Protein AF-A0A841ITL0-F1 (afdb_monomer_lite)

Organism: NCBI:txid1478215

Foldseek 3Di:
DDVVLLVLLLVLLVVCVVVVVDDPVLSVVLNVQSVVDPDSVSSCVSCVVVPDDRPDDPDDDDPDDPPPPPPPDDCPQDDLVLLQLLLCLLVVCVPPQQCSLVVQCVVDVPPHPLSNLSSQLSNQLSVVLVVLLVVLVVVVVDPVSVVSPVVSVVCSVPVSNVSSVCSSVSHSDHRPDPDGPDDD

pLDDT: mean 83.31, std 17.59, range [34.03, 98.19]

Structure (mmCIF, N/CA/C/O backbone):
data_AF-A0A841ITL0-F1
#
_entry.id   AF-A0A841ITL0-F1
#
loop_
_atom_site.group_PDB
_atom_site.id
_atom_site.type_symbol
_atom_site.label_atom_id
_atom_site.label_alt_id
_atom_site.label_comp_id
_atom_site.label_asym_id
_atom_site.label_entity_id
_atom_site.label_seq_id
_atom_site.pdbx_PDB_ins_code
_atom_site.Cartn_x
_atom_site.Cartn_y
_atom_site.Cartn_z
_atom_site.occupancy
_atom_site.B_iso_or_equiv
_atom_site.auth_seq_id
_atom_site.auth_comp_id
_atom_site.auth_asym_id
_atom_site.auth_atom_id
_atom_site.pdbx_PDB_model_num
ATOM 1 N N . MET A 1 1 ? 23.218 -21.235 30.461 1.00 56.19 1 MET A N 1
ATOM 2 C CA . MET A 1 1 ? 22.254 -21.425 31.555 1.00 56.19 1 MET A CA 1
ATOM 3 C C . MET A 1 1 ? 22.902 -20.888 32.807 1.00 56.19 1 MET A C 1
ATOM 5 O O . MET A 1 1 ? 23.982 -21.347 33.168 1.00 56.19 1 MET A O 1
ATOM 9 N N . THR A 1 2 ? 22.316 -19.851 33.378 1.00 67.75 2 THR A N 1
ATOM 10 C CA . THR A 1 2 ? 22.763 -19.266 34.639 1.00 67.75 2 THR A CA 1
ATOM 11 C C . THR A 1 2 ? 22.008 -19.925 35.792 1.00 67.75 2 THR A C 1
ATOM 13 O O . THR A 1 2 ? 20.923 -20.463 35.588 1.00 67.75 2 THR A O 1
ATOM 16 N N . HIS A 1 3 ? 22.571 -19.914 37.003 1.00 70.44 3 HIS A N 1
ATOM 17 C CA . HIS A 1 3 ? 21.837 -20.350 38.201 1.00 70.44 3 HIS A CA 1
ATOM 18 C C . HIS A 1 3 ? 20.516 -19.580 38.363 1.00 70.44 3 HIS A C 1
ATOM 20 O O . HIS A 1 3 ? 19.506 -20.179 38.709 1.00 70.44 3 HIS A O 1
ATOM 26 N N . ALA A 1 4 ? 20.500 -18.306 37.956 1.00 75.25 4 ALA A N 1
ATOM 27 C CA . ALA A 1 4 ? 19.307 -17.468 37.947 1.00 75.25 4 ALA A CA 1
ATOM 28 C C . ALA A 1 4 ? 18.163 -18.032 37.082 1.00 75.25 4 ALA A C 1
ATOM 30 O O . ALA A 1 4 ? 17.006 -17.892 37.461 1.00 75.25 4 ALA A O 1
ATOM 31 N N . ASP A 1 5 ? 18.468 -18.719 35.972 1.00 73.38 5 ASP A N 1
ATOM 32 C CA . ASP A 1 5 ? 17.437 -19.340 35.125 1.00 73.38 5 ASP A CA 1
ATOM 33 C C . ASP A 1 5 ? 16.752 -20.520 35.848 1.00 73.38 5 ASP A C 1
ATOM 35 O O . ASP A 1 5 ? 15.555 -20.743 35.679 1.00 73.38 5 ASP A O 1
ATOM 39 N N . ARG A 1 6 ? 17.502 -21.278 36.666 1.00 75.69 6 ARG A N 1
ATOM 40 C CA . ARG A 1 6 ? 16.963 -22.393 37.473 1.00 75.69 6 ARG A CA 1
ATOM 41 C C . ARG A 1 6 ? 16.135 -21.876 38.639 1.00 75.69 6 ARG A C 1
ATOM 43 O O . ARG A 1 6 ? 15.046 -22.384 38.883 1.00 75.69 6 ARG A O 1
ATOM 50 N N . ASP A 1 7 ? 16.637 -20.844 39.310 1.00 79.75 7 ASP A N 1
ATOM 51 C CA . ASP A 1 7 ? 15.967 -20.230 40.455 1.00 79.75 7 ASP A CA 1
ATOM 52 C C . ASP A 1 7 ? 14.640 -19.574 40.038 1.00 79.75 7 ASP A C 1
ATOM 54 O O . ASP A 1 7 ? 13.636 -19.726 40.730 1.00 79.75 7 ASP A O 1
ATOM 58 N N . ALA A 1 8 ? 14.595 -18.926 38.867 1.00 79.44 8 ALA A N 1
ATOM 59 C CA . ALA A 1 8 ? 13.366 -18.350 38.320 1.00 79.44 8 ALA A CA 1
ATOM 60 C C . ALA A 1 8 ? 12.293 -19.414 38.036 1.00 79.44 8 ALA A C 1
ATOM 62 O O . ALA A 1 8 ? 11.114 -19.197 38.307 1.00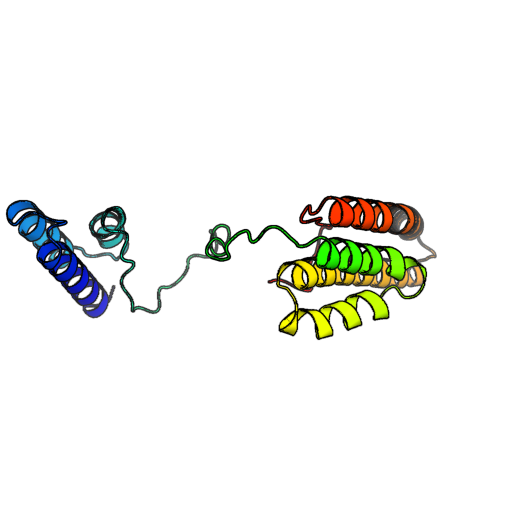 79.44 8 ALA A O 1
ATOM 63 N N . VAL A 1 9 ? 12.690 -20.580 37.519 1.00 79.19 9 VAL A N 1
ATOM 64 C CA . VAL A 1 9 ? 11.758 -21.687 37.256 1.00 79.19 9 VAL A CA 1
ATOM 65 C C . VAL A 1 9 ? 11.288 -22.347 38.550 1.00 79.19 9 VAL A C 1
ATOM 67 O O . VAL A 1 9 ? 10.109 -22.671 38.666 1.00 79.19 9 VAL A O 1
ATOM 70 N N . ALA A 1 10 ? 12.159 -22.480 39.551 1.00 83.44 10 ALA A N 1
ATOM 71 C CA . ALA A 1 10 ? 11.765 -22.970 40.870 1.00 83.44 10 ALA A CA 1
ATOM 72 C C . ALA A 1 10 ? 10.710 -22.063 41.532 1.00 83.44 10 ALA A C 1
ATOM 74 O O . ALA A 1 10 ? 9.781 -22.565 42.162 1.00 83.44 10 ALA A O 1
ATOM 75 N N . GLU A 1 11 ? 10.815 -20.744 41.355 1.00 82.81 11 GLU A N 1
ATOM 76 C CA . GLU A 1 11 ? 9.828 -19.791 41.871 1.00 82.81 11 GLU A CA 1
ATOM 77 C C . GLU A 1 11 ? 8.466 -19.940 41.173 1.00 82.81 11 GLU A C 1
ATOM 79 O O . GLU A 1 11 ? 7.430 -19.959 41.834 1.00 82.81 11 GLU A O 1
ATOM 84 N N . VAL A 1 12 ? 8.460 -20.142 39.850 1.00 83.88 12 VAL A N 1
ATOM 85 C CA . VAL A 1 12 ? 7.230 -20.401 39.080 1.00 83.88 12 VAL A CA 1
ATOM 86 C C . VAL A 1 12 ? 6.558 -21.708 39.514 1.00 83.88 12 VAL A C 1
ATOM 88 O O . VAL A 1 12 ? 5.338 -21.750 39.651 1.00 83.88 12 VAL A O 1
ATOM 91 N N . LEU A 1 13 ? 7.334 -22.765 39.775 1.00 85.31 13 LEU A N 1
ATOM 92 C CA . LEU A 1 13 ? 6.797 -24.037 40.272 1.00 85.31 13 LEU A CA 1
ATOM 93 C C . LEU A 1 13 ? 6.194 -23.893 41.680 1.00 85.31 13 LEU A C 1
ATOM 95 O O . LEU A 1 13 ? 5.128 -24.445 41.939 1.00 85.31 13 LEU A O 1
ATOM 99 N N . ARG A 1 14 ? 6.826 -23.115 42.575 1.00 82.75 14 ARG A N 1
ATOM 100 C CA . ARG A 1 14 ? 6.278 -22.821 43.917 1.00 82.75 14 ARG A CA 1
ATOM 101 C C . ARG A 1 14 ? 4.977 -22.031 43.844 1.00 82.75 14 ARG A C 1
ATOM 103 O O . ARG A 1 14 ? 4.056 -22.294 44.612 1.00 82.75 14 ARG A O 1
ATOM 110 N N . GLU A 1 15 ? 4.903 -21.072 42.927 1.00 82.38 15 GLU A N 1
ATOM 111 C CA . GLU A 1 15 ? 3.697 -20.278 42.699 1.00 82.38 15 GLU A CA 1
ATOM 112 C C . GLU A 1 15 ? 2.552 -21.151 42.166 1.00 82.38 15 GLU A C 1
ATOM 114 O O . GLU A 1 15 ? 1.431 -21.072 42.654 1.00 82.38 15 GLU A O 1
ATOM 119 N N . ALA A 1 16 ? 2.830 -22.056 41.227 1.00 81.88 16 ALA A N 1
ATOM 120 C CA . ALA A 1 16 ? 1.826 -22.985 40.711 1.00 81.88 16 ALA A CA 1
ATOM 121 C C . ALA A 1 16 ? 1.333 -23.992 41.770 1.00 81.88 16 ALA A C 1
ATOM 123 O O . ALA A 1 16 ? 0.140 -24.306 41.813 1.00 81.88 16 ALA A O 1
ATOM 124 N N . TYR A 1 17 ? 2.217 -24.450 42.662 1.00 82.44 17 TYR A N 1
ATOM 125 C CA . TYR A 1 17 ? 1.841 -25.272 43.816 1.00 82.44 17 TYR A CA 1
ATOM 126 C C . TYR A 1 17 ? 0.951 -24.496 44.803 1.00 82.44 17 TYR A C 1
ATOM 128 O O . TYR A 1 17 ? -0.087 -24.999 45.231 1.00 82.44 17 TYR A O 1
ATOM 136 N N . SER A 1 18 ? 1.279 -23.231 45.100 1.00 82.69 18 SER A N 1
ATOM 137 C CA . SER A 1 18 ? 0.457 -22.390 45.988 1.00 82.69 18 SER A CA 1
ATOM 138 C C . SER A 1 18 ? -0.952 -22.132 45.427 1.00 82.69 18 SER A C 1
ATOM 140 O O . SER A 1 18 ? -1.916 -22.004 46.185 1.00 82.69 18 SER A O 1
ATOM 142 N N . GLN A 1 19 ? -1.084 -22.121 44.098 1.00 80.81 19 GLN A N 1
ATOM 143 C CA . GLN A 1 19 ? -2.349 -21.985 43.375 1.00 80.81 19 GLN A CA 1
ATOM 144 C C . GLN A 1 19 ? -3.123 -23.309 43.224 1.00 80.81 19 GLN A C 1
ATOM 146 O O . GLN A 1 19 ? -4.215 -23.312 42.652 1.00 80.81 19 GLN A O 1
ATOM 151 N N . GLY A 1 20 ? -2.588 -24.426 43.733 1.00 81.94 20 GLY A N 1
ATOM 152 C CA . GLY A 1 20 ? -3.201 -25.754 43.647 1.00 81.94 20 GLY A CA 1
ATOM 153 C C . GLY A 1 20 ? -3.232 -26.338 42.231 1.00 81.94 20 GLY A C 1
ATOM 154 O O . GLY A 1 20 ? -4.054 -27.210 41.955 1.00 81.94 20 GLY A O 1
ATOM 155 N N . GLN A 1 21 ? -2.387 -25.835 41.323 1.00 81.75 21 GLN A N 1
ATOM 156 C CA . GLN A 1 21 ? -2.257 -26.355 39.955 1.00 81.75 21 GLN A CA 1
ATOM 157 C C . GLN A 1 21 ? -1.303 -27.550 39.854 1.00 81.75 21 GLN A C 1
ATOM 159 O O . GLN A 1 21 ? -1.353 -28.271 38.862 1.00 81.75 21 GLN A O 1
ATOM 164 N N . LEU A 1 22 ? -0.456 -27.744 40.866 1.00 83.62 22 LEU A N 1
ATOM 165 C CA . LEU A 1 22 ? 0.435 -28.891 41.035 1.00 83.62 22 LEU A CA 1
ATOM 166 C C . LEU A 1 22 ? 0.108 -29.559 42.366 1.00 83.62 22 LEU A C 1
ATOM 168 O O . LEU A 1 22 ? -0.112 -28.863 43.363 1.00 83.62 22 LEU A O 1
ATOM 172 N N . ASP A 1 23 ? 0.093 -30.887 42.384 1.00 85.81 23 ASP A N 1
ATOM 173 C CA . ASP A 1 23 ? 0.117 -31.627 43.642 1.00 85.81 23 ASP A CA 1
ATOM 174 C C . ASP A 1 23 ? 1.543 -31.660 44.235 1.00 85.81 23 ASP A C 1
ATOM 176 O O . ASP A 1 23 ? 2.507 -31.210 43.611 1.00 85.81 23 ASP A O 1
ATOM 180 N N . GLU A 1 24 ? 1.671 -32.106 45.487 1.00 81.31 24 GLU A N 1
ATOM 181 C CA . GLU A 1 24 ? 2.961 -32.146 46.198 1.00 81.31 24 GLU A CA 1
ATOM 182 C C . GLU A 1 24 ? 3.969 -33.066 45.498 1.00 81.31 24 GLU A C 1
ATOM 184 O O . GLU A 1 24 ? 5.124 -32.689 45.308 1.00 81.31 24 GLU A O 1
ATOM 189 N N . ASP A 1 25 ? 3.516 -34.249 45.077 1.00 81.06 25 ASP A N 1
ATOM 190 C CA . ASP A 1 25 ? 4.368 -35.276 44.481 1.00 81.06 25 ASP A CA 1
ATOM 191 C C . ASP A 1 25 ? 4.915 -34.803 43.115 1.00 81.06 25 ASP A C 1
ATOM 193 O O . ASP A 1 25 ? 6.100 -34.959 42.810 1.00 81.06 25 ASP A O 1
ATOM 197 N N . GLU A 1 26 ? 4.075 -34.148 42.312 1.00 82.94 26 GLU A N 1
ATOM 198 C CA . GLU A 1 26 ? 4.427 -33.558 41.022 1.00 82.94 26 GLU A CA 1
ATOM 199 C C . GLU A 1 26 ? 5.303 -32.308 41.185 1.00 82.94 26 GLU A C 1
ATOM 201 O O . GLU A 1 26 ? 6.228 -32.083 40.394 1.00 82.94 26 GLU A O 1
ATOM 206 N N . PHE A 1 27 ? 5.056 -31.495 42.214 1.00 85.31 27 PHE A N 1
ATOM 207 C CA . PHE A 1 27 ? 5.898 -30.346 42.538 1.00 85.31 27 PHE A CA 1
ATOM 208 C C . PHE A 1 27 ? 7.323 -30.780 42.911 1.00 85.31 27 PHE A C 1
ATOM 210 O O . PHE A 1 27 ? 8.284 -30.226 42.365 1.00 85.31 27 PHE A O 1
ATOM 217 N N . GLU A 1 28 ? 7.479 -31.785 43.780 1.00 85.06 28 GLU A N 1
ATOM 218 C CA . GLU A 1 28 ? 8.791 -32.313 44.171 1.00 85.06 28 GLU A CA 1
ATOM 219 C C . GLU A 1 28 ? 9.555 -32.900 42.971 1.00 85.06 28 GLU A C 1
ATOM 221 O O . GLU A 1 28 ? 10.743 -32.605 42.788 1.00 85.06 28 GLU A O 1
ATOM 226 N N . GLU A 1 29 ? 8.876 -33.663 42.106 1.00 85.94 29 GLU A N 1
ATOM 227 C CA . GLU A 1 29 ? 9.477 -34.249 40.902 1.00 85.94 29 GLU A CA 1
ATOM 228 C C . GLU A 1 29 ? 9.955 -33.166 39.920 1.00 85.94 29 GLU A C 1
ATOM 230 O O . GLU A 1 29 ? 11.106 -33.182 39.464 1.00 85.94 29 GLU A O 1
ATOM 235 N N . ARG A 1 30 ? 9.107 -32.172 39.625 1.00 86.12 30 ARG A N 1
ATOM 236 C CA . ARG A 1 30 ? 9.454 -31.078 38.703 1.00 86.12 30 ARG A CA 1
ATOM 237 C C . ARG A 1 30 ? 10.551 -30.173 39.269 1.00 86.12 30 ARG A C 1
ATOM 239 O O . ARG A 1 30 ? 11.398 -29.701 38.505 1.00 86.12 30 ARG A O 1
ATOM 246 N N . LEU A 1 31 ? 10.583 -29.956 40.584 1.00 87.00 31 LEU A N 1
ATOM 247 C CA . LEU A 1 31 ? 11.620 -29.167 41.249 1.00 87.00 31 LEU A CA 1
ATOM 248 C C . LEU A 1 31 ? 12.990 -29.863 41.202 1.00 87.00 31 LEU A C 1
ATOM 250 O O . LEU A 1 31 ? 13.996 -29.220 40.887 1.00 87.00 31 LEU A O 1
ATOM 254 N N . ASP A 1 32 ? 13.048 -31.171 41.458 1.00 86.56 32 ASP A N 1
ATOM 255 C CA . ASP A 1 32 ? 14.293 -31.945 41.372 1.00 86.56 32 ASP A CA 1
ATOM 256 C C . ASP A 1 32 ? 14.842 -31.978 39.933 1.00 86.56 32 ASP A C 1
ATOM 258 O O . ASP A 1 32 ? 16.042 -31.759 39.709 1.00 86.56 32 ASP A O 1
ATOM 262 N N . LEU A 1 33 ? 13.962 -32.146 38.938 1.00 85.50 33 LEU A N 1
ATOM 263 C CA . LEU A 1 33 ? 14.322 -32.073 37.519 1.00 85.50 33 LEU A CA 1
ATOM 264 C C . LEU A 1 33 ? 14.849 -30.683 37.127 1.00 85.50 33 LEU A C 1
ATOM 266 O O . LEU A 1 33 ? 15.874 -30.594 36.445 1.00 85.50 33 LEU A O 1
ATOM 270 N N . ALA A 1 34 ? 14.226 -29.601 37.605 1.00 85.06 34 ALA A N 1
ATOM 271 C CA . ALA A 1 34 ? 14.676 -28.233 37.342 1.00 85.06 34 ALA A CA 1
ATOM 272 C C . ALA A 1 34 ? 16.064 -27.936 37.944 1.00 85.06 34 ALA A C 1
ATOM 274 O O . ALA A 1 34 ? 16.898 -27.278 37.314 1.00 85.06 34 ALA A O 1
ATOM 275 N N . MET A 1 35 ? 16.357 -28.464 39.136 1.00 80.25 35 MET A N 1
ATOM 276 C CA . MET A 1 35 ? 17.660 -28.289 39.792 1.00 80.25 35 MET A CA 1
ATOM 277 C C . MET A 1 35 ? 18.775 -29.106 39.124 1.00 80.25 35 MET A C 1
ATOM 279 O O . MET A 1 35 ? 19.931 -28.660 39.069 1.00 80.25 35 MET A O 1
ATOM 283 N N . LYS A 1 36 ? 18.432 -30.279 38.576 1.00 84.38 36 LYS A N 1
ATOM 284 C CA . LYS A 1 36 ? 19.348 -31.157 37.828 1.00 84.38 36 LYS A CA 1
ATOM 285 C C . LYS A 1 36 ? 19.554 -30.734 36.372 1.00 84.38 36 LYS A C 1
ATOM 287 O O . LYS A 1 36 ? 20.585 -31.104 35.799 1.00 84.38 36 LYS A O 1
ATOM 292 N N . ALA A 1 37 ? 18.632 -29.959 35.800 1.00 82.50 37 ALA A N 1
ATOM 293 C CA . ALA A 1 37 ? 18.677 -29.511 34.413 1.00 82.50 37 ALA A CA 1
ATOM 294 C C . ALA A 1 37 ? 19.984 -28.777 34.102 1.00 82.50 37 ALA A C 1
ATOM 296 O O . ALA A 1 37 ? 20.392 -27.857 34.810 1.00 82.50 37 ALA A O 1
ATOM 297 N N . LYS A 1 38 ? 20.667 -29.172 33.029 1.00 75.06 38 LYS A N 1
ATOM 298 C CA . LYS A 1 38 ? 21.964 -28.593 32.633 1.00 75.06 38 LYS A CA 1
ATOM 299 C C . LYS A 1 38 ? 21.826 -27.556 31.529 1.00 75.06 38 LYS A C 1
ATOM 301 O O . LYS A 1 38 ? 22.725 -26.726 31.368 1.00 75.06 38 LYS A O 1
ATOM 306 N N . VAL A 1 39 ? 20.711 -27.573 30.803 1.00 77.88 39 VAL A N 1
ATOM 307 C CA . VAL A 1 39 ? 20.417 -26.637 29.714 1.00 77.88 39 VAL A CA 1
ATOM 308 C C . VAL A 1 39 ? 19.020 -26.035 29.869 1.00 77.88 39 VAL A C 1
ATOM 310 O O . VAL A 1 39 ? 18.111 -26.673 30.380 1.00 77.88 39 VAL A O 1
ATOM 313 N N . GLY A 1 40 ? 18.825 -24.797 29.403 1.00 66.62 40 GLY A N 1
ATOM 314 C CA . GLY A 1 40 ? 17.533 -24.100 29.526 1.00 66.62 40 GLY A CA 1
ATOM 315 C C . GLY A 1 40 ? 16.386 -24.767 28.754 1.00 66.62 40 GLY A C 1
ATOM 316 O O . GLY A 1 40 ? 15.237 -24.653 2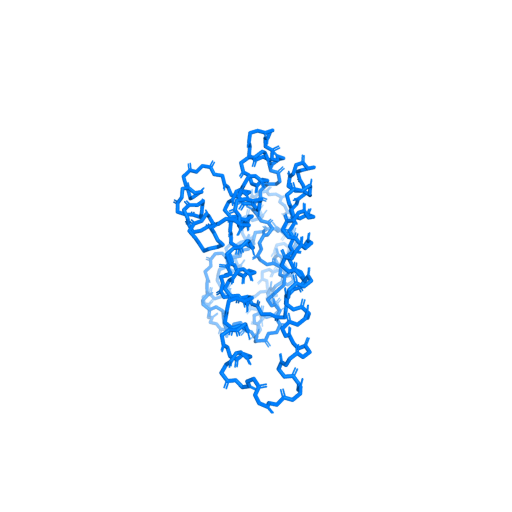9.157 1.00 66.62 40 GLY A O 1
ATOM 317 N N . ALA A 1 41 ? 16.700 -25.531 27.703 1.00 74.81 41 ALA A N 1
ATOM 318 C CA . ALA A 1 41 ? 15.714 -26.308 26.948 1.00 74.81 41 ALA A CA 1
ATOM 319 C C . ALA A 1 41 ? 15.073 -27.445 27.772 1.00 74.81 41 ALA A C 1
ATOM 321 O O . ALA A 1 41 ? 13.991 -27.906 27.430 1.00 74.81 41 ALA A O 1
ATOM 322 N N . GLU A 1 42 ? 15.718 -27.890 28.857 1.00 75.25 42 GLU A N 1
ATOM 323 C CA . GLU A 1 42 ? 15.163 -28.894 29.779 1.00 75.25 42 GLU A CA 1
ATOM 324 C C . GLU A 1 42 ? 14.170 -28.275 30.779 1.00 75.25 42 GLU A C 1
ATOM 326 O O . GLU A 1 42 ? 13.372 -28.997 31.365 1.00 75.25 42 GLU A O 1
ATOM 331 N N . LEU A 1 43 ? 14.183 -26.945 30.949 1.00 75.25 43 LEU A N 1
ATOM 332 C CA . LEU A 1 43 ? 13.272 -26.226 31.846 1.00 75.25 43 LEU A CA 1
ATOM 333 C C . LEU A 1 43 ? 11.944 -25.847 31.172 1.00 75.25 43 LEU A C 1
ATOM 335 O O . LEU A 1 43 ? 10.910 -25.817 31.830 1.00 75.25 43 LEU A O 1
ATOM 339 N N . GLU A 1 44 ? 11.968 -25.585 29.863 1.00 73.88 44 GLU A N 1
ATOM 340 C CA . GLU A 1 44 ? 10.791 -25.229 29.057 1.00 73.88 44 GLU A CA 1
ATOM 341 C C . GLU A 1 44 ? 9.623 -26.235 29.161 1.00 73.88 44 GLU A C 1
ATOM 343 O O . GLU A 1 44 ? 8.490 -25.794 29.361 1.00 73.88 44 GLU A O 1
ATOM 348 N N . PRO A 1 45 ? 9.827 -27.568 29.085 1.00 78.12 45 PRO A N 1
ATOM 349 C CA . PRO A 1 45 ? 8.721 -28.514 29.234 1.00 78.12 45 PRO A CA 1
ATOM 350 C C . PRO A 1 45 ? 8.139 -28.551 30.655 1.00 78.12 45 PRO A C 1
ATOM 352 O O . PRO A 1 45 ? 6.968 -28.881 30.802 1.00 78.12 45 PRO A O 1
ATOM 355 N N . LEU A 1 46 ? 8.908 -28.185 31.688 1.00 77.06 46 LEU A N 1
ATOM 356 C CA . LEU A 1 46 ? 8.457 -28.248 33.086 1.00 77.06 46 LEU A CA 1
ATOM 357 C C . LEU A 1 46 ? 7.451 -27.140 33.437 1.00 77.06 46 LEU A C 1
ATOM 359 O O . LEU A 1 46 ? 6.626 -27.330 34.331 1.00 77.06 46 LEU A O 1
ATOM 363 N N . THR A 1 47 ? 7.492 -26.005 32.731 1.00 73.88 47 THR A N 1
ATOM 364 C CA . THR A 1 47 ? 6.620 -24.839 32.975 1.00 73.88 47 THR A CA 1
ATOM 365 C C . THR A 1 47 ? 5.597 -24.579 31.870 1.00 73.88 47 THR A C 1
ATOM 367 O O . THR A 1 47 ? 4.673 -23.792 32.071 1.00 73.88 47 THR A O 1
ATOM 370 N N . ARG A 1 48 ? 5.706 -25.258 30.720 1.00 77.38 48 ARG A N 1
ATOM 371 C CA . ARG A 1 48 ? 4.821 -25.068 29.558 1.00 77.38 48 ARG A CA 1
ATOM 372 C C . ARG A 1 48 ? 3.335 -25.234 29.882 1.00 77.38 48 ARG A C 1
ATOM 374 O O . ARG A 1 48 ? 2.526 -24.437 29.414 1.00 77.38 48 ARG A O 1
ATOM 381 N N . ASP A 1 49 ? 2.988 -26.247 30.667 1.00 75.62 49 ASP A N 1
ATOM 382 C CA . ASP A 1 49 ? 1.588 -26.556 30.991 1.00 75.62 49 ASP A CA 1
ATOM 383 C C . ASP A 1 49 ? 0.983 -25.569 31.997 1.00 75.62 49 ASP A C 1
ATOM 385 O O . ASP A 1 49 ? -0.231 -25.392 32.042 1.00 75.62 49 ASP A O 1
ATOM 389 N N . LEU A 1 50 ? 1.838 -24.879 32.756 1.00 69.81 50 LEU A N 1
ATOM 390 C CA . LEU A 1 50 ? 1.437 -23.920 33.783 1.00 69.81 50 LEU A CA 1
ATOM 391 C C . LEU A 1 50 ? 1.128 -22.538 33.194 1.00 69.81 50 LEU A C 1
ATOM 393 O O . LEU A 1 50 ? 0.584 -21.684 33.882 1.00 69.81 50 LEU A O 1
ATOM 397 N N . GLY A 1 51 ? 1.455 -22.292 31.919 1.00 58.41 51 GLY A N 1
ATOM 398 C CA . GLY A 1 51 ? 1.103 -21.052 31.213 1.00 58.41 51 GLY A CA 1
ATOM 399 C C . GLY A 1 51 ? 1.744 -19.776 31.776 1.00 58.41 51 GLY A C 1
ATOM 400 O O . GLY A 1 51 ? 1.431 -18.680 31.310 1.00 58.41 51 GLY A O 1
ATOM 401 N N . VAL A 1 52 ? 2.649 -19.904 32.748 1.00 56.56 52 VAL A N 1
ATOM 402 C CA . VAL A 1 52 ? 3.404 -18.806 33.352 1.00 56.56 52 VAL A CA 1
ATOM 403 C C . VAL A 1 52 ? 4.807 -18.817 32.750 1.00 56.56 52 VAL A C 1
ATOM 405 O O . VAL A 1 52 ? 5.663 -19.612 33.138 1.00 56.56 52 VAL A O 1
ATOM 408 N N . GLU A 1 53 ? 5.051 -17.951 31.763 1.00 51.38 53 GLU A N 1
ATOM 409 C CA . GLU A 1 53 ? 6.411 -17.724 31.263 1.00 51.38 53 GLU A CA 1
ATOM 410 C C . GLU A 1 53 ? 7.266 -17.116 32.392 1.00 51.38 53 GLU A C 1
ATOM 412 O O . GLU A 1 53 ? 6.864 -16.100 32.974 1.00 51.38 53 GLU A O 1
ATOM 417 N N . PRO A 1 54 ? 8.443 -17.687 32.718 1.00 50.28 54 PRO A N 1
ATOM 418 C CA . PRO A 1 54 ? 9.319 -17.115 33.729 1.00 50.28 54 PRO A CA 1
ATOM 419 C C . PRO A 1 54 ? 9.750 -15.707 33.301 1.00 50.28 54 PRO A C 1
ATOM 421 O O . PRO A 1 54 ? 10.429 -15.512 32.288 1.00 50.28 54 PRO A O 1
ATOM 424 N N . GLN A 1 55 ? 9.349 -14.701 34.081 1.00 47.41 55 GLN A N 1
ATOM 425 C CA . GLN A 1 55 ? 9.824 -13.333 33.915 1.00 47.41 55 GLN A CA 1
ATOM 426 C C . GLN A 1 55 ? 11.279 -13.245 34.381 1.00 47.41 55 GLN A C 1
ATOM 428 O O . GLN A 1 55 ? 11.551 -13.040 35.559 1.00 47.41 55 GLN A O 1
ATOM 433 N N . GLY A 1 56 ? 12.221 -13.344 33.443 1.00 50.97 56 GLY A N 1
ATOM 434 C CA . GLY A 1 56 ? 13.579 -12.844 33.658 1.00 50.97 56 GLY A CA 1
ATOM 435 C C . GLY A 1 56 ? 14.688 -13.741 33.129 1.00 50.97 56 GLY A C 1
ATOM 436 O O . GLY A 1 56 ? 15.075 -14.710 33.765 1.00 50.97 56 GLY A O 1
ATOM 437 N N . GLY A 1 57 ? 15.273 -13.333 32.003 1.00 45.09 57 GLY A N 1
ATOM 438 C CA . GLY A 1 57 ? 16.570 -13.814 31.532 1.00 45.09 57 GLY A CA 1
ATOM 439 C C . GLY A 1 57 ? 16.843 -13.340 30.101 1.00 45.09 57 GLY A C 1
ATOM 440 O O . GLY A 1 57 ? 15.993 -13.552 29.234 1.00 45.09 57 GLY A O 1
ATOM 441 N N . PRO A 1 58 ? 17.980 -12.680 29.796 1.00 52.25 58 PRO A N 1
ATOM 442 C CA . PRO A 1 58 ? 18.316 -12.298 28.428 1.00 52.25 58 PRO A CA 1
ATOM 443 C C . PRO A 1 58 ? 18.683 -13.554 27.624 1.00 52.25 58 PRO A C 1
ATOM 445 O O . PRO A 1 58 ? 19.841 -13.956 27.528 1.00 52.25 58 PRO A O 1
ATOM 448 N N . GLY A 1 59 ? 17.658 -14.199 27.069 1.00 44.78 59 GLY A N 1
ATOM 449 C CA . GLY A 1 59 ? 17.779 -15.383 26.233 1.00 44.78 59 GLY A CA 1
ATOM 450 C C . GLY A 1 59 ? 18.297 -15.037 24.840 1.00 44.78 59 GLY A C 1
ATOM 451 O O . GLY A 1 59 ? 17.676 -14.286 24.085 1.00 44.78 59 GLY A O 1
ATOM 452 N N . PHE A 1 60 ? 19.438 -15.622 24.487 1.00 45.06 60 PHE A N 1
ATOM 453 C CA . PHE A 1 60 ? 19.934 -15.727 23.119 1.00 45.06 60 PHE A CA 1
ATOM 454 C C . PHE A 1 60 ? 18.854 -16.367 22.226 1.00 45.06 60 PHE A C 1
ATOM 456 O O . PHE A 1 60 ? 18.581 -17.561 22.331 1.00 45.06 60 PHE A O 1
ATOM 463 N N . ARG A 1 61 ? 18.224 -15.568 21.353 1.00 50.12 61 ARG A N 1
ATOM 464 C CA . ARG A 1 61 ? 17.305 -16.058 20.315 1.00 50.12 61 ARG A CA 1
ATOM 465 C C . ARG A 1 61 ? 18.119 -16.690 19.178 1.00 50.12 61 ARG A C 1
ATOM 467 O O . ARG A 1 61 ? 18.886 -15.963 18.542 1.00 50.12 61 ARG A O 1
ATOM 474 N N . PRO A 1 62 ? 17.940 -17.980 18.844 1.00 38.81 62 PRO A N 1
ATOM 475 C CA . PRO A 1 62 ? 18.453 -18.500 17.587 1.00 38.81 62 PRO A CA 1
ATOM 476 C C . PRO A 1 62 ? 17.723 -17.807 16.428 1.00 38.81 62 PRO A C 1
ATOM 478 O O . PRO A 1 62 ? 16.501 -17.631 16.435 1.00 38.81 62 PRO A O 1
ATOM 481 N N . ALA A 1 63 ? 18.493 -17.368 15.435 1.00 47.84 63 ALA A N 1
ATOM 482 C CA . ALA A 1 63 ? 17.985 -16.759 14.217 1.00 47.84 63 ALA A CA 1
ATOM 483 C C . ALA A 1 63 ? 17.203 -17.804 13.404 1.00 47.84 63 ALA A C 1
ATOM 485 O O . ALA A 1 63 ? 17.788 -18.554 12.629 1.00 47.84 63 ALA A O 1
ATOM 486 N N . GLY A 1 64 ? 15.887 -17.884 13.609 1.00 45.56 64 GLY A N 1
ATOM 487 C CA . GLY A 1 64 ? 15.053 -18.803 12.830 1.00 45.56 64 GLY A CA 1
ATOM 488 C C . GLY A 1 64 ? 13.719 -19.208 13.447 1.00 45.56 64 GLY A C 1
ATOM 489 O O . GLY A 1 64 ? 13.358 -20.367 13.336 1.00 45.56 64 GLY A O 1
ATOM 490 N N . ALA A 1 65 ? 12.986 -18.302 14.099 1.00 43.81 65 ALA A N 1
ATOM 491 C CA . ALA A 1 65 ? 11.577 -18.522 14.469 1.00 43.81 65 ALA A CA 1
ATOM 492 C C . ALA A 1 65 ? 10.867 -17.195 14.807 1.00 43.81 65 ALA A C 1
ATOM 494 O O . ALA A 1 65 ? 10.169 -17.064 15.807 1.00 43.81 65 ALA A O 1
ATOM 495 N N . GLY A 1 66 ? 11.063 -16.161 13.986 1.00 38.06 66 GLY A N 1
ATOM 496 C CA . GLY A 1 66 ? 10.300 -14.914 14.087 1.00 38.06 66 GLY A CA 1
ATOM 497 C C . GLY A 1 66 ? 8.952 -15.040 13.380 1.00 38.06 66 GLY A C 1
ATOM 498 O O . GLY A 1 66 ? 8.771 -14.427 12.334 1.00 38.06 66 GLY A O 1
ATOM 499 N N . ALA A 1 67 ? 8.044 -15.879 13.888 1.00 44.19 67 ALA A N 1
ATOM 500 C CA . ALA A 1 67 ? 6.723 -16.075 13.276 1.00 44.19 67 ALA A CA 1
ATOM 501 C C . ALA A 1 67 ? 5.536 -16.134 14.255 1.00 44.19 67 ALA A C 1
ATOM 503 O O . ALA A 1 67 ? 4.413 -16.322 13.801 1.00 44.19 67 ALA A O 1
ATOM 504 N N . ALA A 1 68 ? 5.717 -15.938 15.566 1.00 42.75 68 ALA A N 1
ATOM 505 C CA . ALA A 1 68 ? 4.590 -16.078 16.501 1.00 42.75 68 ALA A CA 1
ATOM 506 C C . ALA A 1 68 ? 4.612 -15.140 17.720 1.00 42.75 68 ALA A C 1
ATOM 508 O O . ALA A 1 68 ? 4.054 -15.474 18.757 1.00 42.75 68 ALA A O 1
ATOM 509 N N . GLN A 1 69 ? 5.200 -13.944 17.614 1.00 42.03 69 GLN A N 1
ATOM 510 C CA . GLN A 1 69 ? 5.040 -12.902 18.638 1.00 42.03 69 GLN A CA 1
ATOM 511 C C . GLN A 1 69 ? 4.373 -11.667 18.044 1.00 42.03 69 GLN A C 1
ATOM 513 O O . GLN A 1 69 ? 5.006 -10.725 17.586 1.00 42.03 69 GLN A O 1
ATOM 518 N N . GLY A 1 70 ? 3.046 -11.754 18.030 1.00 36.84 70 GLY A N 1
ATOM 519 C CA . GLY A 1 70 ? 2.096 -10.676 17.762 1.00 36.84 70 GLY A CA 1
ATOM 520 C C . GLY A 1 70 ? 0.659 -11.050 18.156 1.00 36.84 70 GLY A C 1
ATOM 521 O O . GLY A 1 70 ? -0.276 -10.340 17.807 1.00 36.84 70 GLY A O 1
ATOM 522 N N . ALA A 1 71 ? 0.459 -12.168 18.867 1.00 41.34 71 ALA A N 1
ATOM 523 C CA . ALA A 1 71 ? -0.856 -12.715 19.205 1.00 41.34 71 ALA A CA 1
ATOM 524 C C . ALA A 1 71 ? -1.307 -12.340 20.632 1.00 41.34 71 ALA A C 1
ATOM 526 O O . ALA A 1 71 ? -1.844 -13.167 21.357 1.00 41.34 71 ALA A O 1
ATOM 527 N N . ALA A 1 72 ? -1.095 -11.082 21.024 1.00 40.22 72 ALA A N 1
ATOM 528 C CA . ALA A 1 72 ? -1.704 -10.485 22.219 1.00 40.22 72 ALA A CA 1
ATOM 529 C C . ALA A 1 72 ? -2.295 -9.092 21.920 1.00 40.22 72 ALA A C 1
ATOM 531 O O . ALA A 1 72 ? -2.322 -8.209 22.770 1.00 40.22 72 ALA A O 1
ATOM 532 N N . GLY A 1 73 ? -2.765 -8.880 20.688 1.00 35.91 73 GLY A N 1
ATOM 533 C CA . GLY A 1 73 ? -3.618 -7.752 20.328 1.00 35.91 73 GLY A CA 1
ATOM 534 C C . GLY A 1 73 ? -4.990 -8.294 19.973 1.00 35.91 73 GLY A C 1
ATOM 535 O O . GLY A 1 73 ? -5.152 -8.857 18.894 1.00 35.91 73 GLY A O 1
ATOM 536 N N . GLY A 1 74 ? -5.954 -8.175 20.888 1.00 34.03 74 GLY A N 1
ATOM 537 C CA . GLY A 1 74 ? -7.328 -8.602 20.652 1.00 34.03 74 GLY A CA 1
ATOM 538 C C . GLY A 1 74 ? -7.824 -8.117 19.290 1.00 34.03 74 GLY A C 1
ATOM 539 O O . GLY A 1 74 ? -7.657 -6.949 18.930 1.00 34.03 74 GLY A O 1
ATOM 540 N N . THR A 1 75 ? -8.421 -9.024 18.522 1.00 42.34 75 THR A N 1
ATOM 541 C CA . THR A 1 75 ? -9.236 -8.708 17.349 1.00 42.34 75 THR A CA 1
ATOM 542 C C . THR A 1 75 ? -10.471 -7.933 17.800 1.00 42.34 75 THR A C 1
ATOM 544 O O . THR A 1 75 ? -11.583 -8.454 17.821 1.00 42.34 75 THR A O 1
ATOM 547 N N . SER A 1 76 ? -10.282 -6.673 18.181 1.00 55.59 76 SER A N 1
ATOM 548 C CA . SER A 1 76 ? -11.348 -5.686 18.147 1.00 55.59 76 SER A CA 1
ATOM 549 C C . SER A 1 76 ? -11.720 -5.539 16.678 1.00 55.59 76 SER A C 1
ATOM 551 O O . SER A 1 76 ? -10.919 -5.060 15.874 1.00 55.59 76 SER A O 1
ATOM 553 N N . ALA A 1 77 ? -12.893 -6.050 16.306 1.00 75.94 77 ALA A N 1
ATOM 554 C CA . ALA A 1 77 ? -13.427 -5.879 14.965 1.00 75.94 77 ALA A CA 1
ATOM 555 C C . ALA A 1 77 ? -13.413 -4.383 14.607 1.00 75.94 77 ALA A C 1
ATOM 557 O O . ALA A 1 77 ? -13.862 -3.555 15.400 1.00 75.94 77 ALA A O 1
ATOM 558 N N . SER A 1 78 ? -12.869 -4.041 13.436 1.00 86.38 78 SER A N 1
ATOM 559 C CA . SER A 1 78 ? -12.789 -2.648 12.985 1.00 86.38 78 SER A CA 1
ATOM 560 C C . SER A 1 78 ? -14.176 -1.998 12.934 1.00 86.38 78 SER A C 1
ATOM 562 O O . SER A 1 78 ? -15.151 -2.590 12.457 1.00 86.38 78 SER A O 1
ATOM 564 N N . THR A 1 79 ? -14.279 -0.760 13.416 1.00 93.62 79 THR A N 1
ATOM 565 C CA . THR A 1 79 ? -15.533 0.000 13.374 1.00 93.62 79 THR A CA 1
ATOM 566 C C . THR A 1 79 ? -15.855 0.439 11.937 1.00 93.62 79 THR A C 1
ATOM 568 O O . THR A 1 79 ? -14.953 0.568 11.102 1.00 93.62 79 THR A O 1
ATOM 571 N N . PRO A 1 80 ? -17.129 0.729 11.601 1.00 94.69 80 PRO A N 1
ATOM 572 C CA . PRO A 1 80 ? -17.485 1.245 10.276 1.00 94.69 80 PRO A CA 1
ATOM 573 C C . PRO A 1 80 ? -16.713 2.514 9.886 1.00 94.69 80 PRO A C 1
ATOM 575 O O . PRO A 1 80 ? -16.309 2.655 8.733 1.00 94.69 80 PRO A O 1
ATOM 578 N N . VAL A 1 81 ? -16.454 3.409 10.847 1.00 95.31 81 VAL A N 1
ATOM 579 C CA . VAL A 1 81 ? -15.673 4.634 10.619 1.00 95.31 81 VAL A CA 1
ATOM 580 C C . VAL A 1 81 ? -14.226 4.293 10.276 1.00 95.31 81 VAL A C 1
ATOM 582 O O . VAL A 1 81 ? -13.697 4.813 9.301 1.00 95.31 81 VAL A O 1
ATOM 585 N N . GLU A 1 82 ? -13.591 3.380 11.011 1.00 95.12 82 GLU A N 1
ATOM 586 C CA . GLU A 1 82 ? -12.216 2.953 10.724 1.00 95.12 82 GLU A CA 1
ATOM 587 C C . GLU A 1 82 ? -12.081 2.311 9.339 1.00 95.12 82 GLU A C 1
ATOM 589 O O . GLU A 1 82 ? -11.103 2.561 8.634 1.00 95.12 82 GLU A O 1
ATOM 594 N N . ARG A 1 83 ? -13.083 1.527 8.925 1.00 96.00 83 ARG A N 1
ATOM 595 C CA . ARG A 1 83 ? -13.153 0.901 7.595 1.00 96.00 83 ARG A CA 1
ATOM 596 C C . ARG A 1 83 ? -13.207 1.938 6.482 1.00 96.00 83 ARG A C 1
ATOM 598 O O . ARG A 1 83 ? -12.444 1.837 5.524 1.00 96.00 83 ARG A O 1
ATOM 605 N N . VAL A 1 84 ? -14.069 2.948 6.620 1.00 97.44 84 VAL A N 1
ATOM 606 C CA . VAL A 1 84 ? -14.171 4.055 5.657 1.00 97.44 84 VAL A CA 1
ATOM 607 C C . VAL A 1 84 ? -12.884 4.873 5.640 1.00 97.44 84 VAL A C 1
ATOM 609 O O . VAL A 1 84 ? -12.357 5.144 4.566 1.00 97.44 84 VAL A O 1
ATOM 612 N N . THR A 1 85 ? -12.330 5.210 6.804 1.00 97.06 85 THR A N 1
ATOM 613 C CA . THR A 1 85 ? -11.081 5.973 6.905 1.00 97.06 85 THR A CA 1
ATOM 614 C C . THR A 1 85 ? -9.915 5.238 6.242 1.00 97.06 85 THR A C 1
ATOM 616 O O . THR A 1 85 ? -9.177 5.835 5.460 1.00 97.06 85 THR A O 1
ATOM 619 N N . ALA A 1 86 ? -9.770 3.933 6.481 1.00 96.62 86 ALA A N 1
ATOM 620 C CA . ALA A 1 86 ? -8.757 3.116 5.818 1.00 96.62 86 ALA A CA 1
ATOM 621 C C . ALA A 1 86 ? -8.993 3.022 4.300 1.00 96.62 86 ALA A C 1
ATOM 623 O O . ALA A 1 86 ? -8.047 3.131 3.521 1.00 96.62 86 ALA A O 1
ATOM 624 N N . ALA A 1 87 ? -10.247 2.879 3.863 1.00 97.62 87 ALA A N 1
ATOM 625 C CA . ALA A 1 87 ? -10.585 2.839 2.444 1.00 97.62 87 ALA A CA 1
ATOM 626 C C . ALA A 1 87 ? -10.273 4.157 1.723 1.00 97.62 87 ALA A C 1
ATOM 628 O O . ALA A 1 87 ? -9.694 4.138 0.637 1.00 97.62 87 ALA A O 1
ATOM 629 N N . VAL A 1 88 ? -10.588 5.295 2.348 1.00 97.62 88 VAL A N 1
ATOM 630 C CA . VAL A 1 88 ? -10.202 6.630 1.868 1.00 97.62 88 VAL A CA 1
ATOM 631 C C . VAL A 1 88 ? -8.683 6.773 1.849 1.00 97.62 88 VAL A C 1
ATOM 633 O O . VAL A 1 88 ? -8.145 7.328 0.897 1.00 97.62 88 VAL A O 1
ATOM 636 N N . GLY A 1 89 ? -7.982 6.219 2.840 1.00 96.69 89 GLY A N 1
ATOM 637 C CA . GLY A 1 89 ? -6.522 6.145 2.858 1.00 96.69 89 GLY A CA 1
ATOM 638 C C . GLY A 1 89 ? -5.938 5.447 1.630 1.00 96.69 89 GLY A C 1
ATOM 639 O O . GLY A 1 89 ? -5.006 5.954 1.016 1.00 96.69 89 GLY A O 1
ATOM 640 N N . HIS A 1 90 ? -6.502 4.307 1.226 1.00 97.81 90 HIS A N 1
ATOM 641 C CA . HIS A 1 90 ? -6.045 3.595 0.026 1.00 97.81 90 HIS A CA 1
ATOM 642 C C . HIS A 1 90 ? -6.463 4.292 -1.271 1.00 97.81 90 HIS A C 1
ATOM 644 O O . HIS A 1 90 ? -5.653 4.403 -2.187 1.00 97.81 90 HIS A O 1
ATOM 650 N N . ALA A 1 91 ? -7.697 4.793 -1.357 1.00 97.06 91 ALA A N 1
ATOM 651 C CA . ALA A 1 91 ? -8.197 5.473 -2.553 1.00 97.06 91 ALA A CA 1
ATOM 652 C C . ALA A 1 91 ? -7.538 6.848 -2.77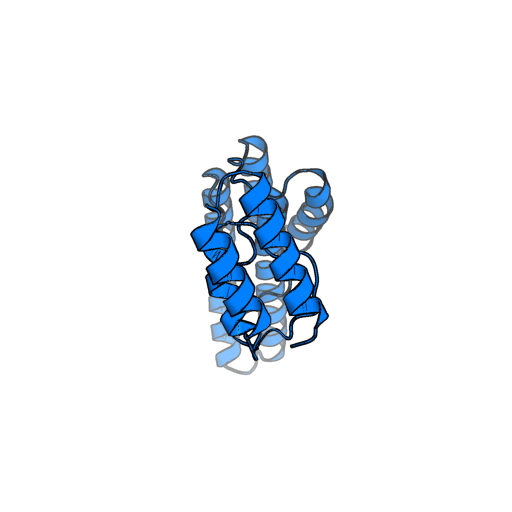4 1.00 97.06 91 ALA A C 1
ATOM 654 O O . ALA A 1 91 ? -7.269 7.239 -3.908 1.00 97.06 91 ALA A O 1
ATOM 655 N N . GLY A 1 92 ? -7.221 7.579 -1.703 1.00 97.12 92 GLY A N 1
ATOM 656 C CA . GLY A 1 92 ? -6.558 8.884 -1.775 1.00 97.12 92 GLY A CA 1
ATOM 657 C C . GLY A 1 92 ? -5.162 8.824 -2.401 1.00 97.12 92 GLY A C 1
ATOM 658 O O . GLY A 1 92 ? -4.681 9.826 -2.934 1.00 97.12 92 GLY A O 1
ATOM 659 N N . ASN A 1 93 ? -4.545 7.639 -2.431 1.00 95.94 93 ASN A N 1
ATOM 660 C CA . ASN A 1 93 ? -3.257 7.413 -3.077 1.00 95.94 93 ASN A CA 1
ATOM 661 C C . ASN A 1 93 ? -3.239 7.755 -4.573 1.00 95.94 93 ASN A C 1
ATOM 663 O O . ASN A 1 93 ? -2.176 8.084 -5.093 1.00 95.94 93 ASN A O 1
ATOM 667 N N . TYR A 1 94 ? -4.383 7.689 -5.267 1.00 96.94 94 TYR A N 1
ATOM 668 C CA . TYR A 1 94 ? -4.448 8.037 -6.691 1.00 96.94 94 TYR A CA 1
ATOM 669 C C . TYR A 1 94 ? -4.110 9.508 -6.957 1.00 96.94 94 TYR A C 1
ATOM 671 O O . TYR A 1 94 ? -3.643 9.845 -8.041 1.00 96.94 94 TYR A O 1
ATOM 679 N N . PHE A 1 95 ? -4.316 10.373 -5.963 1.00 96.62 95 PHE A N 1
ATOM 680 C CA . PHE A 1 95 ? -4.034 11.804 -6.057 1.00 96.62 95 PHE A CA 1
ATOM 681 C C . PHE A 1 95 ? -2.762 12.182 -5.298 1.00 96.62 95 PHE A C 1
ATOM 683 O O . PHE A 1 95 ? -1.972 12.996 -5.771 1.00 96.62 95 PHE A O 1
ATOM 690 N N . PHE A 1 96 ? -2.551 11.577 -4.127 1.00 97.06 96 PHE A N 1
ATOM 691 C CA . PHE A 1 96 ? -1.461 11.929 -3.220 1.00 97.06 96 PHE A CA 1
ATOM 692 C C . PHE A 1 96 ? -0.799 10.667 -2.637 1.00 97.06 96 PHE A C 1
ATOM 694 O O . PHE A 1 96 ? -0.971 10.369 -1.452 1.00 97.06 96 PHE A O 1
ATOM 701 N N . PRO A 1 97 ? -0.020 9.927 -3.447 1.00 93.75 97 PRO A N 1
ATOM 702 C CA . PRO A 1 97 ? 0.438 8.570 -3.135 1.00 93.75 97 PRO A CA 1
ATOM 703 C C . PRO A 1 97 ? 1.290 8.463 -1.869 1.00 93.75 97 PRO A C 1
ATOM 705 O O . PRO A 1 97 ? 1.229 7.463 -1.174 1.00 93.75 97 PRO A O 1
ATOM 708 N N . VAL A 1 98 ? 2.077 9.483 -1.528 1.00 95.38 98 VAL A N 1
ATOM 709 C CA . VAL A 1 98 ? 2.914 9.450 -0.315 1.00 95.38 98 VAL A CA 1
ATOM 710 C C . VAL A 1 98 ? 2.255 10.198 0.840 1.00 95.38 98 VAL A C 1
ATOM 712 O O . VAL A 1 98 ? 2.288 9.740 1.978 1.00 95.38 98 VAL A O 1
ATOM 715 N N . VAL A 1 99 ? 1.628 11.341 0.555 1.00 96.75 99 VAL A N 1
ATOM 716 C CA . VAL A 1 99 ? 1.112 12.246 1.591 1.00 96.75 99 VAL A CA 1
ATOM 717 C C . VAL A 1 99 ? -0.087 11.646 2.319 1.00 96.75 99 VAL A C 1
ATOM 719 O O . VAL A 1 99 ? -0.126 11.707 3.543 1.00 96.75 99 VAL A O 1
ATOM 722 N N . VAL A 1 100 ? -1.039 11.037 1.603 1.00 97.00 100 VAL A N 1
ATOM 723 C CA . VAL A 1 100 ? -2.232 10.431 2.218 1.00 97.00 100 VAL A CA 1
ATOM 724 C C . VAL A 1 100 ? -1.875 9.330 3.220 1.00 97.00 100 VAL A C 1
ATOM 726 O O . VAL A 1 100 ? -2.299 9.438 4.372 1.00 97.00 100 VAL A O 1
ATOM 729 N N . PRO A 1 101 ? -1.092 8.297 2.861 1.00 95.88 101 PRO A N 1
ATOM 730 C CA . PRO A 1 101 ? -0.806 7.223 3.798 1.00 95.88 101 PRO A CA 1
ATOM 731 C C . PRO A 1 101 ? 0.141 7.668 4.910 1.00 95.88 101 PRO A C 1
ATOM 733 O O . PRO A 1 101 ? 0.006 7.190 6.030 1.00 95.88 101 PRO A O 1
ATOM 736 N N . LEU A 1 102 ? 1.042 8.621 4.653 1.00 96.69 102 LEU A N 1
ATOM 737 C CA . LEU A 1 102 ? 1.903 9.191 5.689 1.00 96.69 102 LEU A CA 1
ATOM 738 C C . LEU A 1 102 ? 1.102 9.999 6.718 1.00 96.69 102 LEU A C 1
ATOM 740 O O . LEU A 1 102 ? 1.277 9.812 7.919 1.00 96.69 102 LEU A O 1
ATOM 744 N N . LEU A 1 103 ? 0.187 10.858 6.263 1.00 95.94 103 LEU A N 1
ATOM 745 C CA . LEU A 1 103 ? -0.694 11.617 7.149 1.00 95.94 103 LEU A CA 1
ATOM 746 C C . LEU A 1 103 ? -1.599 10.679 7.950 1.00 95.94 103 LEU A C 1
ATOM 748 O O . LEU A 1 103 ? -1.736 10.840 9.162 1.00 95.94 103 LEU A O 1
ATOM 752 N N . LEU A 1 104 ? -2.165 9.664 7.292 1.00 95.62 104 LEU A N 1
ATOM 753 C CA . LEU A 1 104 ? -2.994 8.669 7.958 1.00 95.62 104 LEU A CA 1
ATOM 754 C C . LEU A 1 104 ? -2.201 7.882 9.007 1.00 95.62 104 LEU A C 1
ATOM 756 O O . LEU A 1 104 ? -2.711 7.649 10.100 1.00 95.62 104 LEU A O 1
ATOM 760 N N . LEU A 1 105 ? -0.948 7.531 8.709 1.00 95.56 105 LEU A N 1
ATOM 761 C CA . LEU A 1 105 ? -0.059 6.839 9.635 1.00 95.56 105 LEU A CA 1
ATOM 762 C C . LEU A 1 105 ? 0.219 7.687 10.882 1.00 95.56 105 LEU A C 1
ATOM 764 O O . LEU A 1 105 ? 0.048 7.196 11.994 1.00 95.56 105 LEU A O 1
ATOM 768 N N . VAL A 1 106 ? 0.554 8.968 10.713 1.00 95.56 106 VAL A N 1
ATOM 769 C CA . VAL A 1 106 ? 0.822 9.890 11.835 1.00 95.56 106 VAL A CA 1
ATOM 770 C C . VAL A 1 106 ? -0.403 10.065 12.737 1.00 95.56 106 VAL A C 1
ATOM 772 O O . VAL A 1 106 ? -0.279 10.111 13.958 1.00 95.56 106 VAL A O 1
ATOM 775 N N . VAL A 1 107 ? -1.601 10.143 12.155 1.00 93.44 107 VAL A N 1
ATOM 776 C CA . VAL A 1 107 ? -2.850 10.272 12.924 1.00 93.44 107 VAL A CA 1
ATOM 777 C C . VAL A 1 107 ? -3.216 8.960 13.627 1.00 93.44 107 VAL A C 1
ATOM 779 O O . VAL A 1 107 ? -3.773 8.971 14.726 1.00 93.44 107 VAL A O 1
ATOM 782 N N . SER A 1 108 ? -2.901 7.820 13.012 1.00 90.62 108 SER A N 1
ATOM 783 C CA . SER A 1 108 ? -3.392 6.511 13.443 1.00 90.62 108 SER A CA 1
ATOM 784 C C . SER A 1 108 ? -2.911 6.051 14.821 1.00 90.62 108 SER A C 1
ATOM 786 O O . SER A 1 108 ? -3.665 5.345 15.492 1.00 90.62 108 SER A O 1
ATOM 788 N N . ASP A 1 109 ? -1.735 6.498 15.282 1.00 86.56 109 ASP A N 1
ATOM 789 C CA . ASP A 1 109 ? -1.157 6.120 16.584 1.00 86.56 109 ASP A CA 1
ATOM 790 C C . ASP A 1 109 ? -2.080 6.450 17.769 1.00 86.56 109 ASP A C 1
ATOM 792 O O . ASP A 1 109 ? -2.045 5.784 18.802 1.00 86.56 109 ASP A O 1
ATOM 796 N N . ARG A 1 110 ? -2.919 7.485 17.629 1.00 85.62 110 ARG A N 1
ATOM 797 C CA . ARG 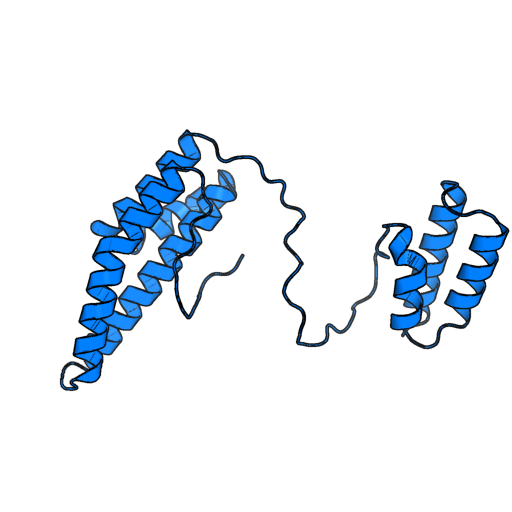A 1 110 ? -3.865 7.929 18.664 1.00 85.62 110 ARG A CA 1
ATOM 798 C C . ARG A 1 110 ? -5.288 7.410 18.453 1.00 85.62 110 ARG A C 1
ATOM 800 O O . ARG A 1 110 ? -6.116 7.586 19.340 1.00 85.62 110 ARG A O 1
ATOM 807 N N . VAL A 1 111 ? -5.581 6.835 17.284 1.00 84.25 111 VAL A N 1
ATOM 808 C CA . VAL A 1 111 ? -6.954 6.534 16.849 1.00 84.25 111 VAL A CA 1
ATOM 809 C C . VAL A 1 111 ? -7.230 5.040 16.853 1.00 84.25 111 VAL A C 1
ATOM 811 O O . VAL A 1 111 ? -8.179 4.607 17.497 1.00 84.25 111 VAL A O 1
ATOM 814 N N . SER A 1 112 ? -6.449 4.250 16.109 1.00 90.19 112 SER A N 1
ATOM 815 C CA . SER A 1 112 ? -6.779 2.841 15.889 1.00 90.19 112 SER A CA 1
ATOM 816 C C . SER A 1 112 ? -5.588 2.015 15.397 1.00 90.19 112 SER A C 1
ATOM 818 O O . SER A 1 112 ? -4.994 2.360 14.367 1.00 90.19 112 SER A O 1
ATOM 820 N N . PRO A 1 113 ? -5.306 0.857 16.030 1.00 91.06 113 PRO A N 1
ATOM 821 C CA . PRO A 1 113 ? -4.329 -0.104 15.524 1.00 91.06 113 PRO A CA 1
ATOM 822 C C . PRO A 1 113 ? -4.657 -0.610 14.113 1.00 91.06 113 PRO A C 1
ATOM 824 O O . PRO A 1 113 ? -3.747 -0.873 13.331 1.00 91.06 113 PRO A O 1
ATOM 827 N N . TYR A 1 114 ? -5.943 -0.729 13.758 1.00 92.50 114 TYR A N 1
ATOM 828 C CA . TYR A 1 114 ? -6.361 -1.171 12.425 1.00 92.50 114 TYR A CA 1
ATOM 829 C C . TYR A 1 114 ? -5.988 -0.145 11.350 1.00 92.50 114 TYR A C 1
ATOM 831 O O . TYR A 1 114 ? -5.359 -0.493 10.350 1.00 92.50 114 TYR A O 1
ATOM 839 N N . ILE A 1 115 ? -6.313 1.134 11.581 1.00 94.44 115 ILE A N 1
ATOM 840 C CA . ILE A 1 115 ? -5.955 2.219 10.655 1.00 94.44 115 ILE A CA 1
ATOM 841 C C . ILE A 1 115 ? -4.436 2.297 10.507 1.00 94.44 115 ILE A C 1
ATOM 843 O O . ILE A 1 115 ? -3.948 2.445 9.389 1.00 94.44 115 ILE A O 1
ATOM 847 N N . ARG A 1 116 ? -3.688 2.142 11.606 1.00 95.12 116 ARG A N 1
ATOM 848 C CA . ARG A 1 116 ? -2.222 2.166 11.592 1.00 95.12 116 ARG A CA 1
ATOM 849 C C . ARG A 1 116 ? -1.641 1.095 10.680 1.00 95.12 116 ARG A C 1
ATOM 851 O O . ARG A 1 116 ? -0.852 1.419 9.794 1.00 95.12 116 ARG A O 1
ATOM 858 N N . ARG A 1 117 ? -2.101 -0.153 10.817 1.00 94.50 117 ARG A N 1
ATOM 859 C CA . ARG A 1 117 ? -1.692 -1.262 9.938 1.00 94.50 117 ARG A CA 1
ATOM 860 C C . ARG A 1 117 ? -2.026 -0.982 8.471 1.00 94.50 117 ARG A C 1
ATOM 862 O O . ARG A 1 117 ? -1.170 -1.143 7.604 1.00 94.50 117 ARG A O 1
ATOM 869 N N . GLN A 1 118 ? -3.239 -0.502 8.180 1.00 95.62 118 GLN A N 1
ATOM 870 C CA . GLN A 1 118 ? -3.651 -0.165 6.810 1.00 95.62 118 GLN A CA 1
ATOM 871 C C . GLN A 1 118 ? -2.834 0.994 6.214 1.00 95.62 118 GLN A C 1
ATOM 873 O O . GLN A 1 118 ? -2.462 0.946 5.040 1.00 95.62 118 GLN A O 1
ATOM 878 N N . ALA A 1 119 ? -2.498 2.002 7.022 1.00 96.00 119 ALA A N 1
ATOM 879 C CA . ALA A 1 119 ? -1.653 3.120 6.620 1.00 96.00 119 ALA A CA 1
ATOM 880 C C . ALA A 1 119 ? -0.208 2.677 6.337 1.00 96.00 119 ALA A C 1
ATOM 882 O O . ALA A 1 119 ? 0.364 3.093 5.331 1.00 96.00 119 ALA A O 1
ATOM 883 N N . MET A 1 120 ? 0.364 1.786 7.158 1.00 95.62 120 MET A N 1
ATOM 884 C CA . MET A 1 120 ? 1.694 1.211 6.915 1.00 95.62 120 MET A CA 1
ATOM 885 C C . MET A 1 120 ? 1.745 0.379 5.633 1.00 95.62 120 MET A C 1
ATOM 887 O O . MET A 1 120 ? 2.683 0.519 4.849 1.00 95.62 120 MET A O 1
ATOM 891 N N . GLU A 1 121 ? 0.745 -0.475 5.396 1.00 96.00 121 GLU A N 1
ATOM 892 C CA . GLU A 1 121 ? 0.645 -1.276 4.168 1.00 96.00 121 GLU A CA 1
ATOM 893 C C . GLU A 1 121 ? 0.523 -0.377 2.930 1.00 96.00 121 GLU A C 1
ATOM 895 O O . GLU A 1 121 ? 1.230 -0.582 1.942 1.00 96.00 121 GLU A O 1
ATOM 900 N N . SER A 1 122 ? -0.314 0.661 3.013 1.00 96.12 122 SER A N 1
ATOM 901 C CA . SER A 1 122 ? -0.468 1.670 1.962 1.00 96.12 122 SER A CA 1
ATOM 902 C C . SER A 1 122 ? 0.846 2.409 1.681 1.00 96.12 122 SER A C 1
ATOM 904 O O . SER A 1 122 ? 1.290 2.476 0.535 1.00 96.12 122 SER A O 1
ATOM 906 N N . LEU A 1 123 ? 1.531 2.895 2.723 1.00 96.69 123 LEU A N 1
ATOM 907 C CA . LEU A 1 123 ? 2.786 3.636 2.583 1.00 96.69 123 LEU A CA 1
ATOM 908 C C . LEU A 1 123 ? 3.910 2.762 2.013 1.00 96.69 123 LEU A C 1
ATOM 910 O O . LEU A 1 123 ? 4.625 3.194 1.112 1.00 96.69 123 LEU A O 1
ATOM 914 N N . ASN A 1 124 ? 4.042 1.520 2.488 1.00 96.75 124 ASN A N 1
ATOM 915 C CA . ASN A 1 124 ? 5.014 0.561 1.961 1.00 96.75 124 ASN A CA 1
ATOM 916 C C . ASN A 1 124 ? 4.824 0.330 0.456 1.00 96.75 124 ASN A C 1
ATOM 918 O O . ASN A 1 124 ? 5.803 0.332 -0.290 1.00 96.75 124 ASN A O 1
ATOM 922 N N . PHE A 1 125 ? 3.575 0.170 0.009 1.00 97.44 125 PHE A N 1
ATOM 923 C CA . PHE A 1 125 ? 3.257 -0.019 -1.404 1.00 97.44 125 PHE A CA 1
ATOM 924 C C . PHE A 1 125 ? 3.597 1.197 -2.256 1.00 97.44 125 PHE A C 1
ATOM 926 O O . PHE A 1 125 ? 4.202 1.053 -3.321 1.00 97.44 125 PHE A O 1
ATOM 933 N N . GLN A 1 126 ? 3.278 2.392 -1.769 1.00 97.12 126 GLN A N 1
ATOM 934 C CA . GLN A 1 126 ? 3.550 3.626 -2.497 1.00 97.12 126 GLN A CA 1
ATOM 935 C C . GLN A 1 126 ? 5.050 3.917 -2.575 1.00 97.12 126 GLN A C 1
ATOM 937 O O . GLN A 1 126 ? 5.542 4.275 -3.642 1.00 97.12 126 GLN A O 1
ATOM 942 N N . LEU A 1 127 ? 5.808 3.666 -1.502 1.00 96.50 127 LEU A N 1
ATOM 943 C CA . LEU A 1 127 ? 7.270 3.765 -1.521 1.00 96.50 127 LEU A CA 1
ATOM 944 C C . LEU A 1 127 ? 7.902 2.747 -2.472 1.00 96.50 127 LEU A C 1
ATOM 946 O O . LEU A 1 127 ? 8.798 3.106 -3.234 1.00 96.50 127 LEU A O 1
ATOM 950 N N . LEU A 1 128 ? 7.425 1.498 -2.472 1.00 96.50 128 LEU A N 1
ATOM 951 C CA . LEU A 1 128 ? 7.929 0.472 -3.382 1.00 96.50 128 LEU A CA 1
ATOM 952 C C . LEU A 1 128 ? 7.678 0.851 -4.847 1.00 96.50 128 LEU A C 1
ATOM 954 O O . LEU A 1 128 ? 8.603 0.792 -5.657 1.00 96.50 128 LEU A O 1
ATOM 958 N N . CYS A 1 129 ? 6.453 1.268 -5.180 1.00 96.50 129 CYS A N 1
ATOM 959 C CA . CYS A 1 129 ? 6.106 1.704 -6.531 1.00 96.50 129 CYS A CA 1
ATOM 960 C C . CYS A 1 129 ? 6.911 2.937 -6.945 1.00 96.50 129 CYS A C 1
ATOM 962 O O . CYS A 1 129 ? 7.431 2.971 -8.055 1.00 96.50 129 CYS A O 1
ATOM 964 N N . LEU A 1 130 ? 7.061 3.921 -6.054 1.00 96.44 130 LEU A N 1
ATOM 965 C CA . LEU A 1 130 ? 7.796 5.153 -6.329 1.00 96.44 130 LEU A CA 1
ATOM 966 C C . LEU A 1 130 ? 9.280 4.881 -6.586 1.00 96.44 130 LEU A C 1
ATOM 968 O O . LEU A 1 130 ? 9.812 5.309 -7.606 1.00 96.44 130 LEU A O 1
ATOM 972 N N . VAL A 1 131 ? 9.948 4.144 -5.695 1.00 96.50 131 VAL A N 1
ATOM 973 C CA . VAL A 1 131 ? 11.367 3.795 -5.860 1.00 96.50 131 VAL A CA 1
ATOM 974 C C . VAL A 1 131 ? 11.558 2.935 -7.107 1.00 96.50 131 VAL A C 1
ATOM 976 O O . VAL A 1 131 ? 12.443 3.218 -7.911 1.00 96.50 131 VAL A O 1
ATOM 979 N N . GLY A 1 132 ? 10.701 1.930 -7.314 1.00 96.62 132 GLY A N 1
ATOM 980 C CA . GLY A 1 132 ? 10.745 1.077 -8.500 1.00 96.62 132 GLY A CA 1
ATOM 981 C C . GLY A 1 132 ? 10.555 1.865 -9.797 1.00 96.62 132 GLY A C 1
ATOM 982 O O . GLY A 1 132 ? 11.292 1.643 -10.759 1.00 96.62 132 GLY A O 1
ATOM 983 N N . ALA A 1 133 ? 9.626 2.823 -9.817 1.00 97.12 133 ALA A N 1
ATOM 984 C CA . ALA A 1 133 ? 9.384 3.687 -10.965 1.00 97.12 133 ALA A CA 1
ATOM 985 C C . ALA A 1 133 ? 10.558 4.638 -11.226 1.00 97.12 133 ALA A C 1
ATOM 987 O O . ALA A 1 133 ? 10.978 4.764 -12.372 1.00 97.12 133 ALA A O 1
ATOM 988 N N . LEU A 1 134 ? 11.133 5.255 -10.188 1.00 97.94 134 LEU A N 1
ATOM 989 C CA . LEU A 1 134 ? 12.289 6.150 -10.319 1.00 97.94 134 LEU A CA 1
ATOM 990 C C . LEU A 1 134 ? 13.532 5.414 -10.828 1.00 97.94 134 LEU A C 1
ATOM 992 O O . LEU A 1 134 ? 14.182 5.880 -11.762 1.00 97.94 134 LEU A O 1
ATOM 996 N N . VAL A 1 135 ? 13.839 4.244 -10.258 1.00 98.06 135 VAL A N 1
ATOM 997 C CA . VAL A 1 135 ? 14.939 3.392 -10.732 1.00 98.06 135 VAL A CA 1
ATOM 998 C C . VAL A 1 135 ? 14.684 2.977 -12.180 1.00 98.06 135 VAL A C 1
ATOM 1000 O O . VAL A 1 135 ? 15.571 3.099 -13.020 1.00 98.06 135 VAL A O 1
ATOM 1003 N N . SER A 1 136 ? 13.462 2.555 -12.510 1.00 97.44 136 SER A N 1
ATOM 1004 C CA . SER A 1 136 ? 13.151 2.121 -13.874 1.00 97.44 136 SER A CA 1
ATOM 1005 C C . SER A 1 136 ? 13.199 3.265 -14.889 1.00 97.44 136 SER A C 1
ATOM 1007 O O . SER A 1 136 ? 13.662 3.064 -16.008 1.00 97.44 136 SER A O 1
ATOM 1009 N N . ALA A 1 137 ? 12.784 4.471 -14.496 1.00 95.75 137 ALA A N 1
ATOM 1010 C CA . ALA A 1 137 ? 12.895 5.674 -15.314 1.00 95.75 137 ALA A CA 1
ATOM 1011 C C . ALA A 1 137 ? 14.359 6.077 -15.546 1.00 95.75 137 ALA A C 1
ATOM 1013 O O . ALA A 1 137 ? 14.708 6.498 -16.645 1.00 95.75 137 ALA A O 1
ATOM 1014 N N . LEU A 1 138 ? 15.239 5.902 -14.555 1.00 97.62 138 LEU A N 1
ATOM 1015 C CA . LEU A 1 138 ? 16.673 6.147 -14.728 1.00 97.62 138 LEU A CA 1
ATOM 1016 C C . LEU A 1 138 ? 17.320 5.127 -15.683 1.00 97.62 138 LEU A C 1
ATOM 1018 O O . LEU A 1 138 ? 18.221 5.471 -16.445 1.00 97.62 138 LEU A O 1
ATOM 1022 N N . LEU A 1 139 ? 16.835 3.883 -15.676 1.00 96.94 139 LEU A N 1
ATOM 1023 C CA . LEU A 1 139 ? 17.307 2.796 -16.536 1.00 96.94 139 LEU A CA 1
ATOM 1024 C C . LEU A 1 139 ? 16.456 2.629 -17.819 1.00 96.94 139 LEU A C 1
ATOM 1026 O O . LEU A 1 139 ? 16.481 1.563 -18.435 1.00 96.94 139 LEU A O 1
ATOM 1030 N N . PHE A 1 140 ? 15.716 3.659 -18.254 1.00 95.62 140 PHE A N 1
ATOM 1031 C CA . PHE A 1 140 ? 14.712 3.551 -19.331 1.00 95.62 140 PHE A CA 1
ATOM 1032 C C . PHE A 1 140 ? 15.249 3.032 -20.677 1.00 95.62 140 PHE A C 1
ATOM 1034 O O . PHE A 1 140 ? 14.482 2.532 -21.495 1.00 95.62 140 PHE A O 1
ATOM 1041 N N . PHE A 1 141 ? 16.553 3.173 -20.929 1.00 95.81 141 PHE A N 1
ATOM 1042 C CA . PHE A 1 141 ? 17.197 2.723 -22.164 1.00 95.81 141 PHE A CA 1
ATOM 1043 C C . PHE A 1 141 ? 17.328 1.191 -22.256 1.00 95.81 141 PHE A C 1
ATOM 1045 O O . PHE A 1 141 ? 17.652 0.666 -23.320 1.00 95.81 141 PHE A O 1
ATOM 1052 N N . LEU A 1 142 ? 17.065 0.460 -21.166 1.00 96.88 142 LEU A N 1
ATOM 1053 C CA . LEU A 1 142 ? 16.971 -0.998 -21.152 1.00 96.88 142 LEU A CA 1
ATOM 1054 C C . LEU A 1 142 ? 15.512 -1.449 -21.337 1.00 96.88 142 LEU A C 1
ATOM 1056 O O . LEU A 1 142 ? 14.573 -0.811 -20.869 1.00 96.88 142 LEU A O 1
ATOM 1060 N N . VAL A 1 143 ? 15.322 -2.631 -21.930 1.00 96.56 143 VAL A N 1
ATOM 1061 C CA . VAL A 1 143 ? 13.985 -3.228 -22.127 1.00 96.56 143 VAL A CA 1
ATOM 1062 C C . VAL A 1 143 ? 13.358 -3.703 -20.808 1.00 96.56 143 VAL A C 1
ATOM 1064 O O . VAL A 1 143 ? 12.157 -3.550 -20.597 1.00 96.56 143 VAL A O 1
ATOM 1067 N N . VAL A 1 144 ? 14.158 -4.270 -19.898 1.00 97.06 144 VAL A N 1
ATOM 1068 C CA . VAL A 1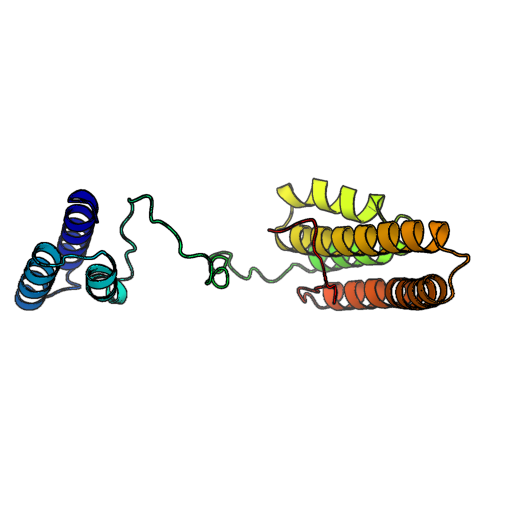 144 ? 13.654 -4.854 -18.639 1.00 97.06 144 VAL A CA 1
ATOM 1069 C C . VAL A 1 144 ? 12.960 -3.811 -17.739 1.00 97.06 144 VAL A C 1
ATOM 1071 O O . VAL A 1 144 ? 11.830 -4.063 -17.323 1.00 97.06 144 VAL A O 1
ATOM 1074 N N . PRO A 1 145 ? 13.541 -2.627 -17.471 1.00 97.25 145 PRO A N 1
ATOM 1075 C CA . PRO A 1 145 ? 12.881 -1.556 -16.719 1.00 97.25 145 PRO A CA 1
ATOM 1076 C C . PRO A 1 145 ? 11.551 -1.085 -17.311 1.00 97.25 145 PRO A C 1
ATOM 1078 O O . PRO A 1 145 ? 10.633 -0.760 -16.563 1.00 97.25 145 PRO A O 1
ATOM 1081 N N . LEU A 1 146 ? 11.403 -1.097 -18.639 1.00 96.12 146 LEU A N 1
ATOM 1082 C CA . LEU A 1 146 ? 10.134 -0.748 -19.277 1.00 96.12 146 LEU A CA 1
ATOM 1083 C C . LEU A 1 146 ? 9.033 -1.760 -18.926 1.00 96.12 146 LEU A C 1
ATOM 1085 O O . LEU A 1 146 ? 7.914 -1.367 -18.602 1.00 96.12 146 LEU A O 1
ATOM 1089 N N . PHE A 1 147 ? 9.354 -3.057 -18.916 1.00 97.69 147 PHE A N 1
ATOM 1090 C CA . PHE A 1 147 ? 8.419 -4.090 -18.461 1.00 97.69 147 PHE A CA 1
ATOM 1091 C C . PHE A 1 147 ? 8.065 -3.923 -16.975 1.00 97.69 147 PHE A C 1
ATOM 1093 O O . PHE A 1 147 ? 6.900 -4.042 -16.595 1.00 97.69 147 PHE A O 1
ATOM 1100 N N . VAL A 1 148 ? 9.047 -3.573 -16.138 1.00 96.50 148 VAL A N 1
ATOM 1101 C CA . VAL A 1 148 ? 8.820 -3.278 -14.713 1.00 96.50 148 VAL A CA 1
ATOM 1102 C C . VAL A 1 148 ? 7.870 -2.089 -14.533 1.00 96.50 148 VAL A C 1
ATOM 1104 O O . VAL A 1 148 ? 6.961 -2.174 -13.710 1.00 96.50 148 VAL A O 1
ATOM 1107 N N . LEU A 1 149 ? 8.004 -1.018 -15.324 1.00 96.69 149 LEU A N 1
ATOM 1108 C CA . LEU A 1 149 ? 7.077 0.123 -15.290 1.00 96.69 149 LEU A CA 1
ATOM 1109 C C . LEU A 1 149 ? 5.640 -0.279 -15.628 1.00 96.69 149 LEU A C 1
ATOM 1111 O O . LEU A 1 149 ? 4.715 0.202 -14.978 1.00 96.69 149 LEU A O 1
ATOM 1115 N N . VAL A 1 150 ? 5.442 -1.181 -16.596 1.00 97.62 150 VAL A N 1
ATOM 1116 C CA . VAL A 1 150 ? 4.106 -1.708 -16.921 1.00 97.62 150 VAL A CA 1
ATOM 1117 C C . VAL A 1 150 ? 3.524 -2.468 -15.729 1.00 97.62 150 VAL A C 1
ATOM 1119 O O . VAL A 1 150 ? 2.381 -2.221 -15.346 1.00 97.62 150 VAL A O 1
ATOM 1122 N N . VAL A 1 151 ? 4.310 -3.343 -15.094 1.00 97.06 151 VAL A N 1
ATOM 1123 C CA . VAL A 1 151 ? 3.872 -4.091 -13.903 1.00 97.06 151 VAL A CA 1
ATOM 1124 C C . VAL A 1 151 ? 3.532 -3.146 -12.746 1.00 97.06 151 VAL A C 1
ATOM 1126 O O . VAL A 1 151 ? 2.478 -3.301 -12.132 1.00 97.06 151 VAL A O 1
ATOM 1129 N N . ILE A 1 152 ? 4.378 -2.146 -12.474 1.00 97.31 152 ILE A N 1
ATOM 1130 C CA . ILE A 1 152 ? 4.125 -1.126 -11.444 1.00 97.31 152 ILE A CA 1
ATOM 1131 C C . ILE A 1 152 ? 2.859 -0.333 -11.772 1.00 97.31 152 ILE A C 1
ATOM 1133 O O . ILE A 1 152 ? 2.031 -0.137 -10.889 1.00 97.31 152 ILE A O 1
ATOM 1137 N N . GLY A 1 153 ? 2.676 0.087 -13.025 1.00 97.31 153 GLY A N 1
ATOM 1138 C CA . GLY A 1 153 ? 1.500 0.838 -13.460 1.00 97.31 153 GLY A CA 1
ATOM 1139 C C . GLY A 1 153 ? 0.204 0.056 -13.258 1.00 97.31 153 GLY A C 1
ATOM 1140 O O . GLY A 1 153 ? -0.756 0.589 -12.707 1.00 97.31 153 GLY A O 1
ATOM 1141 N N . VAL A 1 154 ? 0.190 -1.231 -13.620 1.00 97.94 154 VAL A N 1
ATOM 1142 C CA . VAL A 1 154 ? -0.955 -2.126 -13.380 1.00 97.94 154 VAL A CA 1
ATOM 1143 C C . VAL A 1 154 ? -1.188 -2.317 -11.881 1.00 97.94 154 VAL A C 1
ATOM 1145 O O . VAL A 1 154 ? -2.305 -2.137 -11.400 1.00 97.94 154 VAL A O 1
ATOM 1148 N N . ALA A 1 155 ? -0.144 -2.638 -11.114 1.00 96.62 155 ALA A N 1
ATOM 1149 C CA . ALA A 1 155 ? -0.253 -2.807 -9.669 1.00 96.62 155 ALA A CA 1
ATOM 1150 C C . ALA A 1 155 ? -0.826 -1.547 -9.001 1.00 96.62 155 ALA A C 1
ATOM 1152 O O . ALA A 1 155 ? -1.757 -1.639 -8.204 1.00 96.62 155 ALA A O 1
ATOM 1153 N N . TRP A 1 156 ? -0.311 -0.372 -9.361 1.00 96.75 156 TRP A N 1
ATOM 1154 C CA . TRP A 1 156 ? -0.758 0.915 -8.839 1.00 96.75 156 TRP A CA 1
ATOM 1155 C C . TRP A 1 156 ? -2.191 1.259 -9.259 1.00 96.75 156 TRP A C 1
ATOM 1157 O O . TRP A 1 156 ? -2.933 1.811 -8.455 1.00 96.75 156 TRP A O 1
ATOM 1167 N N . ALA A 1 157 ? -2.613 0.888 -10.471 1.00 97.19 157 ALA A N 1
ATOM 1168 C CA . ALA A 1 157 ? -3.964 1.149 -10.966 1.00 97.19 157 ALA A CA 1
ATOM 1169 C C . ALA A 1 157 ? -5.050 0.295 -10.287 1.00 97.19 157 ALA A C 1
ATOM 1171 O O . ALA A 1 157 ? -6.189 0.741 -10.174 1.00 97.19 157 ALA A O 1
ATOM 1172 N N . PHE A 1 158 ? -4.727 -0.931 -9.857 1.00 98.19 158 PHE A N 1
ATOM 1173 C CA . PHE A 1 158 ? -5.731 -1.872 -9.345 1.00 98.19 158 PHE A CA 1
ATOM 1174 C C . PHE A 1 158 ? -5.611 -2.153 -7.847 1.00 98.19 158 PHE A C 1
ATOM 1176 O O . PHE A 1 158 ? -6.628 -2.205 -7.152 1.00 98.19 158 PHE A O 1
ATOM 1183 N N . LEU A 1 159 ? -4.401 -2.340 -7.312 1.00 97.50 159 LEU A N 1
ATOM 1184 C CA . LEU A 1 159 ? -4.239 -2.805 -5.932 1.00 97.50 159 LEU A CA 1
ATOM 1185 C C . LEU A 1 159 ? -4.761 -1.813 -4.882 1.00 97.50 159 LEU A C 1
ATOM 1187 O O . LEU A 1 159 ? -5.405 -2.286 -3.947 1.00 97.50 159 LEU A O 1
ATOM 1191 N N . PRO A 1 160 ? -4.589 -0.480 -5.003 1.00 97.12 160 PRO A N 1
ATOM 1192 C CA . PRO A 1 160 ? -5.199 0.465 -4.068 1.00 97.1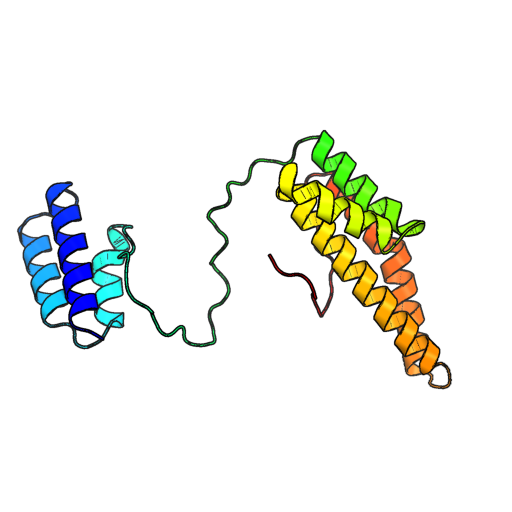2 160 PRO A CA 1
ATOM 1193 C C . PRO A 1 160 ? -6.731 0.441 -4.088 1.00 97.12 160 PRO A C 1
ATOM 1195 O O . PRO A 1 160 ? -7.360 0.597 -3.043 1.00 97.12 160 PRO A O 1
ATOM 1198 N N . ALA A 1 161 ? -7.355 0.179 -5.243 1.00 97.81 161 ALA A N 1
ATOM 1199 C CA . ALA A 1 161 ? -8.807 0.007 -5.319 1.00 97.81 161 ALA A CA 1
ATOM 1200 C C . ALA A 1 161 ? -9.256 -1.271 -4.595 1.00 97.81 161 ALA A C 1
ATOM 1202 O O . ALA A 1 161 ? -10.199 -1.235 -3.804 1.00 97.81 161 ALA A O 1
ATOM 1203 N N . VAL A 1 162 ? -8.553 -2.389 -4.806 1.00 97.81 162 VAL A N 1
ATOM 1204 C CA . VAL A 1 162 ? -8.838 -3.645 -4.094 1.00 97.81 162 VAL A CA 1
ATOM 1205 C C . VAL A 1 162 ? -8.619 -3.479 -2.590 1.00 97.81 162 VAL A C 1
ATOM 1207 O O . VAL A 1 162 ? -9.450 -3.927 -1.803 1.00 97.81 162 VAL A O 1
ATOM 1210 N N . ALA A 1 163 ? -7.556 -2.782 -2.186 1.00 96.88 163 ALA A N 1
ATOM 1211 C CA . ALA A 1 163 ? -7.270 -2.459 -0.794 1.00 96.88 163 ALA A CA 1
ATOM 1212 C C . ALA A 1 163 ? -8.384 -1.620 -0.161 1.00 96.88 163 ALA A C 1
ATOM 1214 O O . ALA A 1 163 ? -8.829 -1.923 0.944 1.00 96.88 163 ALA A O 1
ATOM 1215 N N . ALA A 1 164 ? -8.887 -0.610 -0.878 1.00 97.50 164 ALA A N 1
ATOM 1216 C CA . ALA A 1 164 ? -10.000 0.208 -0.417 1.00 97.50 164 ALA A CA 1
ATOM 1217 C C . ALA A 1 164 ? -11.273 -0.629 -0.218 1.00 97.50 164 ALA A C 1
ATOM 1219 O O . ALA A 1 164 ? -11.915 -0.532 0.826 1.00 97.50 164 ALA A O 1
ATOM 1220 N N . ILE A 1 165 ? -11.608 -1.505 -1.169 1.00 97.69 165 ILE A N 1
ATOM 1221 C CA . ILE A 1 165 ? -12.763 -2.409 -1.063 1.00 97.69 165 ILE A CA 1
ATOM 1222 C C . ILE A 1 165 ? -12.580 -3.398 0.098 1.00 97.69 165 ILE A C 1
ATOM 1224 O O . ILE A 1 165 ? -13.494 -3.597 0.896 1.00 97.69 165 ILE A O 1
ATOM 1228 N N . ALA A 1 166 ? -11.397 -3.996 0.243 1.00 94.50 166 ALA A N 1
ATOM 1229 C CA . ALA A 1 166 ? -11.093 -4.912 1.338 1.00 94.50 166 ALA A CA 1
ATOM 1230 C C . ALA A 1 166 ? -11.174 -4.218 2.708 1.00 94.50 166 ALA A C 1
ATOM 1232 O O . ALA A 1 166 ? -11.754 -4.775 3.644 1.00 94.50 166 ALA A O 1
ATOM 1233 N N . ALA A 1 167 ? -10.685 -2.979 2.806 1.00 95.44 167 ALA A N 1
ATOM 1234 C CA . ALA A 1 167 ? -10.808 -2.156 4.001 1.00 95.44 167 ALA A CA 1
ATOM 1235 C C . ALA A 1 167 ? -12.274 -1.821 4.305 1.00 95.44 167 ALA A C 1
ATOM 1237 O O . ALA A 1 167 ? -12.702 -1.933 5.454 1.00 95.44 167 ALA A O 1
ATOM 1238 N N . LEU A 1 168 ? -13.078 -1.515 3.278 1.00 95.81 168 LEU A N 1
ATOM 1239 C CA . LEU A 1 168 ? -14.525 -1.360 3.421 1.00 95.81 168 LEU A CA 1
ATOM 1240 C C . LEU A 1 168 ? -15.201 -2.635 3.896 1.00 95.81 168 LEU A C 1
ATOM 1242 O O . LEU A 1 168 ? -16.236 -2.505 4.527 1.00 95.81 168 LEU A O 1
ATOM 1246 N N . MET A 1 169 ? -14.653 -3.829 3.659 1.00 92.31 169 MET A N 1
ATOM 1247 C CA . MET A 1 169 ? -15.138 -5.107 4.205 1.00 92.31 169 MET A CA 1
ATOM 1248 C C . MET A 1 169 ? -14.624 -5.400 5.627 1.00 92.31 169 MET A C 1
ATOM 1250 O O . MET A 1 169 ? -15.029 -6.396 6.220 1.00 92.31 169 MET A O 1
ATOM 1254 N N . GLY A 1 170 ? -13.756 -4.547 6.183 1.00 89.31 170 GLY A N 1
ATOM 1255 C CA . GLY A 1 170 ? -13.125 -4.754 7.490 1.00 89.31 170 GLY A CA 1
ATOM 1256 C C . GLY A 1 170 ? -12.038 -5.823 7.483 1.00 89.31 170 GLY A C 1
ATOM 1257 O O . GLY A 1 170 ? -11.703 -6.349 8.541 1.00 89.31 170 GLY A O 1
ATOM 1258 N N . LYS A 1 171 ? -11.509 -6.170 6.303 1.00 91.19 171 LYS A N 1
ATOM 1259 C CA . LYS A 1 171 ? -10.423 -7.143 6.154 1.00 91.19 171 LYS A CA 1
ATOM 1260 C C . LYS A 1 171 ? -9.085 -6.434 6.329 1.00 91.19 171 LYS A C 1
ATOM 1262 O O . LYS A 1 171 ? -8.871 -5.372 5.749 1.00 91.19 171 LYS A O 1
ATOM 1267 N N . ASP A 1 172 ? -8.161 -7.067 7.047 1.00 90.88 172 ASP A N 1
ATOM 1268 C CA . ASP A 1 172 ? -6.772 -6.613 7.144 1.00 90.88 172 ASP A CA 1
ATOM 1269 C C . ASP A 1 172 ? -6.038 -6.853 5.812 1.00 90.88 172 ASP A C 1
ATOM 1271 O O . ASP A 1 172 ? -5.340 -7.850 5.620 1.00 90.88 172 ASP A O 1
ATOM 1275 N N . TRP A 1 173 ? -6.241 -5.949 4.849 1.00 92.44 173 TRP A N 1
ATOM 1276 C CA . TRP A 1 173 ? -5.590 -6.009 3.544 1.00 92.44 173 TRP A CA 1
ATOM 1277 C C . TRP A 1 173 ? -4.071 -5.874 3.666 1.00 92.44 173 TRP A C 1
ATOM 1279 O O . TRP A 1 173 ? -3.574 -5.033 4.416 1.00 92.44 173 TRP A O 1
ATOM 1289 N N . ARG A 1 174 ? -3.347 -6.675 2.878 1.00 94.06 174 ARG A N 1
ATOM 1290 C CA . ARG A 1 174 ? -1.887 -6.638 2.745 1.00 94.06 174 ARG A CA 1
ATOM 1291 C C . ARG A 1 174 ? -1.529 -6.675 1.268 1.00 94.06 174 ARG A C 1
ATOM 1293 O O . ARG A 1 174 ? -2.000 -7.552 0.544 1.00 94.06 174 ARG A O 1
ATOM 1300 N N . TYR A 1 175 ? -0.685 -5.749 0.823 1.00 92.31 175 TYR A N 1
ATOM 1301 C CA . TYR A 1 175 ? -0.269 -5.726 -0.578 1.00 92.31 175 TYR A CA 1
ATOM 1302 C C . TYR A 1 175 ? 0.697 -6.891 -0.874 1.00 92.31 175 TYR A C 1
ATOM 1304 O O . TYR A 1 175 ? 1.589 -7.165 -0.059 1.00 92.31 175 TYR A O 1
ATOM 1312 N N . PRO A 1 176 ? 0.559 -7.568 -2.031 1.00 91.31 176 PRO A N 1
ATOM 1313 C CA . PRO A 1 176 ? 1.449 -8.651 -2.444 1.00 91.31 176 PRO A CA 1
ATOM 1314 C C . PRO A 1 176 ? 2.792 -8.078 -2.919 1.00 91.31 176 PRO A C 1
ATOM 1316 O O . PRO A 1 176 ? 3.018 -7.876 -4.109 1.00 91.31 176 PRO A O 1
ATOM 1319 N N . MET A 1 177 ? 3.676 -7.770 -1.972 1.00 88.31 177 MET A N 1
ATOM 1320 C CA . MET A 1 177 ? 4.954 -7.102 -2.228 1.00 88.31 177 MET A CA 1
ATOM 1321 C C . MET A 1 177 ? 6.140 -7.925 -1.725 1.00 88.31 177 MET A C 1
ATOM 1323 O O . MET A 1 177 ? 6.047 -8.510 -0.644 1.00 88.31 177 MET A O 1
ATOM 1327 N N . PRO A 1 178 ? 7.280 -7.910 -2.440 1.00 83.06 178 PRO A N 1
ATOM 1328 C CA . PRO A 1 178 ? 8.474 -8.648 -2.034 1.00 83.06 178 PRO A CA 1
ATOM 1329 C C . PRO A 1 178 ? 9.198 -8.020 -0.835 1.00 83.06 178 PRO A C 1
ATOM 1331 O O . PRO A 1 178 ? 9.880 -8.725 -0.098 1.00 83.06 178 PRO A O 1
ATOM 1334 N N . TYR A 1 179 ? 9.070 -6.704 -0.631 1.00 87.56 179 TYR A N 1
ATOM 1335 C CA . TYR A 1 179 ? 9.798 -5.974 0.406 1.00 87.56 179 TYR A CA 1
ATOM 1336 C C . TYR A 1 179 ? 8.894 -5.006 1.175 1.00 87.56 179 TYR A C 1
ATOM 1338 O O . TYR A 1 179 ? 7.944 -4.455 0.618 1.00 87.56 179 TYR A O 1
ATOM 1346 N N . ARG A 1 180 ? 9.200 -4.797 2.462 1.00 89.62 180 ARG A N 1
ATOM 1347 C CA . ARG A 1 180 ? 8.467 -3.915 3.384 1.00 89.62 180 ARG A CA 1
ATOM 1348 C C . ARG A 1 180 ? 9.452 -3.065 4.176 1.00 89.62 180 ARG A C 1
ATOM 1350 O O . ARG A 1 180 ? 10.319 -3.611 4.858 1.00 89.62 180 ARG A O 1
ATOM 1357 N N . PHE A 1 181 ? 9.300 -1.748 4.092 1.00 81.62 181 PHE A N 1
ATOM 1358 C CA . PHE A 1 181 ? 10.150 -0.790 4.799 1.00 81.62 181 PHE A CA 1
ATOM 1359 C C . PHE A 1 181 ? 9.711 -0.648 6.257 1.00 81.62 181 PHE A C 1
ATOM 1361 O O . PHE A 1 181 ? 10.533 -0.725 7.165 1.00 81.62 181 PHE A O 1
ATOM 1368 N N . LEU A 1 182 ? 8.404 -0.495 6.466 1.00 80.00 182 LEU A N 1
ATOM 1369 C CA . LEU A 1 182 ? 7.771 -0.384 7.773 1.00 80.00 182 LEU A CA 1
ATOM 1370 C C . LEU A 1 182 ? 7.269 -1.754 8.225 1.00 80.00 182 LEU A C 1
ATOM 1372 O O . LEU A 1 182 ? 6.606 -2.464 7.460 1.00 80.00 182 LEU A O 1
ATOM 1376 N N . LYS A 1 183 ? 7.607 -2.105 9.464 1.00 80.69 183 LYS A N 1
ATOM 1377 C CA . LYS A 1 183 ? 7.189 -3.320 10.164 1.00 80.69 183 LYS A CA 1
ATOM 1378 C C . LYS A 1 183 ? 6.543 -2.895 11.484 1.00 80.69 183 LYS A C 1
ATOM 1380 O O . LYS A 1 183 ? 6.937 -1.865 12.031 1.00 80.69 183 LYS A O 1
ATOM 1385 N N . ASP A 1 184 ? 5.550 -3.663 11.918 1.00 61.72 184 ASP A N 1
ATOM 1386 C CA . ASP A 1 184 ? 4.882 -3.483 13.211 1.00 61.72 184 ASP A CA 1
ATOM 1387 C C . ASP A 1 184 ? 5.810 -3.817 14.386 1.00 61.72 184 ASP A C 1
ATOM 1389 O O . ASP A 1 184 ? 6.638 -4.750 14.235 1.00 61.72 184 ASP A O 1
#

Secondary structure (DSSP, 8-state):
--HHHHHHHHHHHHHHHHTTSS-HHHHHHHHHHHHH--SGGGTHHHHGGGT---S-------SS--SS----S---PPPHHHHHHHHHHHHGGGT-TTHHHHHHHHHHTTT-HHHHHHHHHHHHHHHHHHHHHHHHHHTTTSHHHHHHHHHHHHHHHHHHHHHHHHHHTT-------S--S---

InterPro domains:
  IPR012551 DUF1707 SHOCT-like domain [PF08044] (2-50)
  IPR019109 Magnetosome protein MamF/MmsF [PF09685] (82-182)

Radius of gyration: 24.98 Å; chains: 1; bounding box: 40×48×68 Å

Sequence (184 aa):
MTHADRDAVAEVLREAYSQGQLDEDEFEERLDLAMKAKVGAELEPLTRDLGVEPQGGPGFRPAGAGAAQGAAGGTSASTPVERVTAAVGHAGNYFFPVVVPLLLLVVSDRVSPYIRRQAMESLNFQLLCLVGALVSALLFFLVVPLFVLVVIGVAWAFLPAVAAIAALMGKDWRYPMPYRFLKD